Protein AF-A0A7X7GFL8-F1 (afdb_monomer)

Foldseek 3Di:
DQVCCCVPVPAVEEAEPPDDDDPLADQQLRWRLVLQVQLCCQQPVVLLVVQQVVQVHDVSSSVVVSVQLSVVLQVPNQVVCQVFAGDDPNRGGHQAQDDDPDCPDVSSVVSNVSKHWYKYAQCPNHPPDSHGFGIFIDISGFTAETEHEDEVVVVDALVNRVVCLVPVDDCPRCNNPRTYPYYWRDYPPDIDD

Sequence (193 aa):
MATWLVEHGGYDHLKRPGDVQPRAFDPATGIDTEDLFEFIGATQADAWDRLKDLHGGLPGAQTKFVARLAGEIDKRGTLDVLRHGVVDHGVTIRLAYFRPAHGLTPELVRLYGANRLNVTRQLAYQAGSTKTIDLGLFVNGLLVATAELKNALTGQSVEDAISQYRTDRDPNAPALSRRALVHFAVDTERVAM

Solvent-accessible surface area (backbone atoms only — not comparable to full-atom values): 10421 Å² total; per-residue (Å²): 112,74,66,50,35,40,79,74,62,74,24,77,44,76,48,54,82,82,64,78,74,74,72,43,57,37,24,81,64,30,37,23,54,53,47,31,51,52,37,40,54,77,70,36,44,71,57,50,54,54,47,20,61,77,47,76,34,64,75,49,24,54,55,52,49,51,53,51,49,41,55,47,24,71,74,62,30,43,70,50,37,37,74,70,25,49,77,53,98,87,44,72,46,72,54,55,50,67,82,61,97,58,84,87,45,62,65,51,52,53,46,28,71,54,58,46,32,37,36,30,39,53,29,57,41,38,70,99,50,91,57,58,39,49,31,35,34,28,46,33,23,38,38,47,30,34,35,38,78,36,48,52,92,77,76,36,44,41,68,56,39,50,45,39,58,74,71,74,45,64,64,76,31,32,37,64,56,44,27,29,78,46,55,33,15,30,31,87,86,50,76,48,112

Nearest PDB structures (foldseek):
  4beb-assembly1_A  TM=3.861E-01  e=1.659E-02  Escherichia coli
  4beb-assembly3_C  TM=4.076E-01  e=3.798E-02  Escherichia coli
  4xds-assembly1_F  TM=2.288E-01  e=3.504E+00  Escherichia coli K-12

Mean predicted aligned error: 5.05 Å

Secondary structure (DSSP, 8-state):
-HHHHHHTS--SEEE-TTSSSS-SEETTTTEEHHHHHHHHHHHHHHHHHHHHHHHTSHHHHHHHHHHHHHHHHHHH-HHHHHHH-EEETTEEE-S--PPPSSTT-HHHHHHHHT--EEEEEEE--STT----EEEEEEETTEEEEEEEE--GGGT--HHHHHHHHHHTS-TTSHIIIII-SEEEEE-SS-EE-

Structure (mmCIF, N/CA/C/O backbone):
data_AF-A0A7X7GFL8-F1
#
_entry.id   AF-A0A7X7GFL8-F1
#
loop_
_atom_site.group_PDB
_atom_site.id
_atom_site.type_symbol
_atom_site.label_atom_id
_atom_site.label_alt_id
_atom_site.label_comp_id
_atom_site.label_asym_id
_atom_site.label_entity_id
_atom_site.label_seq_id
_atom_site.pdbx_PDB_ins_code
_atom_site.Cartn_x
_atom_site.Cartn_y
_atom_site.Cartn_z
_atom_site.occupancy
_atom_site.B_iso_or_equiv
_atom_site.auth_seq_id
_atom_site.auth_comp_id
_atom_site.auth_asym_id
_atom_site.auth_atom_id
_atom_site.pdbx_PDB_model_num
ATOM 1 N N . MET A 1 1 ? -5.681 -16.081 13.407 1.00 62.91 1 MET A N 1
ATOM 2 C CA . MET A 1 1 ? -6.357 -15.481 12.237 1.00 62.91 1 MET A CA 1
ATOM 3 C C . MET A 1 1 ? -5.365 -15.024 11.165 1.00 62.91 1 MET A C 1
ATOM 5 O O . MET A 1 1 ? -5.408 -15.583 10.089 1.00 62.91 1 MET A O 1
ATOM 9 N N . ALA A 1 2 ? -4.432 -14.097 11.420 1.00 75.94 2 ALA A N 1
ATOM 10 C CA . ALA A 1 2 ? -3.542 -13.595 10.355 1.00 75.94 2 ALA A CA 1
ATOM 11 C C . ALA A 1 2 ? -2.651 -14.667 9.681 1.00 75.94 2 ALA A C 1
ATOM 13 O O . ALA A 1 2 ? -2.475 -14.630 8.473 1.00 75.94 2 ALA A O 1
ATOM 14 N N . THR A 1 3 ? -2.140 -15.657 10.426 1.00 81.69 3 THR A N 1
ATOM 15 C CA . THR A 1 3 ? -1.392 -16.792 9.841 1.00 81.69 3 THR A CA 1
ATOM 16 C C . THR A 1 3 ? -2.250 -17.615 8.879 1.00 81.69 3 THR A C 1
ATOM 18 O O . THR A 1 3 ? -1.760 -18.080 7.859 1.00 81.69 3 THR A O 1
ATOM 21 N N . TRP A 1 4 ? -3.552 -17.721 9.156 1.00 86.62 4 TRP A N 1
ATOM 22 C CA . TRP A 1 4 ? -4.486 -18.460 8.312 1.00 86.62 4 TRP A CA 1
ATOM 23 C C . TRP A 1 4 ? -4.618 -17.825 6.922 1.00 86.62 4 TRP A C 1
ATOM 25 O O . TRP A 1 4 ? -4.757 -18.544 5.941 1.00 86.62 4 TRP A O 1
ATOM 35 N N . LEU A 1 5 ? -4.515 -16.492 6.817 1.00 82.94 5 LEU A N 1
ATOM 36 C CA . LEU A 1 5 ? -4.517 -15.800 5.523 1.00 82.94 5 LEU A CA 1
ATOM 37 C C . LEU A 1 5 ? -3.340 -16.230 4.642 1.00 82.94 5 LEU A C 1
ATOM 39 O O . LEU A 1 5 ? -3.508 -16.346 3.433 1.00 82.94 5 LEU A O 1
ATOM 43 N N . VAL A 1 6 ? -2.184 -16.511 5.245 1.00 84.12 6 VAL A N 1
ATOM 44 C CA . VAL A 1 6 ? -1.008 -17.005 4.518 1.00 84.12 6 VAL A CA 1
ATOM 45 C C . VAL A 1 6 ? -1.150 -18.488 4.188 1.00 84.12 6 VAL A C 1
ATOM 47 O O . VAL A 1 6 ? -0.935 -18.906 3.059 1.00 84.12 6 VAL A O 1
ATOM 50 N N . GLU A 1 7 ? -1.574 -19.296 5.156 1.00 85.62 7 GLU A N 1
ATOM 51 C CA . GLU A 1 7 ? -1.673 -20.750 4.979 1.00 85.62 7 GLU A CA 1
ATOM 52 C C . GLU A 1 7 ? -2.816 -21.174 4.038 1.00 85.62 7 GLU A C 1
ATOM 54 O O . GLU A 1 7 ? -2.713 -22.198 3.368 1.00 85.62 7 GLU A O 1
ATOM 59 N N . HIS A 1 8 ? -3.909 -20.406 3.991 1.00 88.62 8 HIS A N 1
ATOM 60 C CA . HIS A 1 8 ? -5.150 -20.802 3.312 1.00 88.62 8 HIS A CA 1
ATOM 61 C C . HIS A 1 8 ? -5.808 -19.676 2.499 1.00 88.62 8 HIS A C 1
ATOM 63 O O . HIS A 1 8 ? -6.618 -19.953 1.61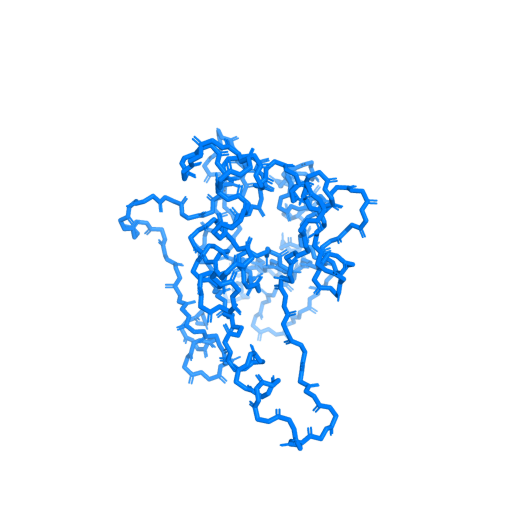6 1.00 88.62 8 HIS A O 1
ATOM 69 N N . GLY A 1 9 ? -5.500 -18.410 2.791 1.00 79.00 9 GLY A N 1
ATOM 70 C CA . GLY A 1 9 ? -6.146 -17.242 2.178 1.00 79.00 9 GLY A CA 1
ATOM 71 C C . GLY A 1 9 ? -5.467 -16.713 0.912 1.00 79.00 9 GLY A C 1
ATOM 72 O O . GLY A 1 9 ? -5.956 -15.743 0.337 1.00 79.00 9 GLY A O 1
ATOM 73 N N . GLY A 1 10 ? -4.359 -17.325 0.482 1.00 83.88 10 GLY A N 1
ATOM 74 C CA . GLY A 1 10 ? -3.608 -16.912 -0.706 1.00 83.88 10 GLY A CA 1
ATOM 75 C C . GLY A 1 10 ? -2.737 -15.668 -0.512 1.00 83.88 10 GLY A C 1
ATOM 76 O O . GLY A 1 10 ? -2.357 -15.057 -1.505 1.00 83.88 10 GLY A O 1
ATOM 77 N N . TYR A 1 11 ? -2.445 -15.282 0.736 1.00 86.25 11 TYR A N 1
ATOM 78 C CA . TYR A 1 11 ? -1.434 -14.267 1.039 1.00 86.25 11 TYR A CA 1
ATOM 79 C C . TYR A 1 11 ? -0.041 -14.900 1.057 1.00 86.25 11 TYR A C 1
ATOM 81 O O . TYR A 1 11 ? 0.138 -15.995 1.581 1.00 86.25 11 TYR A O 1
ATOM 89 N N . ASP A 1 12 ? 0.952 -14.196 0.531 1.00 83.12 12 ASP A N 1
ATOM 90 C CA . ASP A 1 12 ? 2.323 -14.691 0.432 1.00 83.12 12 ASP A CA 1
ATOM 91 C C . ASP A 1 12 ? 3.069 -14.522 1.758 1.00 83.12 12 ASP A C 1
ATOM 93 O O . ASP A 1 12 ? 3.776 -15.427 2.211 1.00 83.12 12 ASP A O 1
ATOM 97 N N . HIS A 1 13 ? 2.894 -13.367 2.414 1.00 83.56 13 HIS A N 1
ATOM 98 C CA . HIS A 1 13 ? 3.641 -13.030 3.622 1.00 83.56 13 HIS A CA 1
ATOM 99 C C . HIS A 1 13 ? 2.792 -12.373 4.716 1.00 83.56 13 HIS A C 1
ATOM 101 O O . HIS A 1 13 ? 1.862 -11.600 4.471 1.00 83.56 13 HIS A O 1
ATOM 107 N N . LEU A 1 14 ? 3.181 -12.666 5.961 1.00 85.06 14 LEU A N 1
ATOM 108 C CA . LEU A 1 14 ? 2.666 -12.053 7.181 1.00 85.06 14 LEU A CA 1
ATOM 109 C C . LEU A 1 14 ? 3.768 -11.213 7.834 1.00 85.06 14 LEU A C 1
ATOM 111 O O . LEU A 1 14 ? 4.654 -11.778 8.474 1.00 85.06 14 LEU A O 1
ATOM 115 N N . LYS A 1 15 ? 3.668 -9.883 7.733 1.00 86.06 15 LYS A N 1
ATOM 116 C CA . LYS A 1 15 ? 4.564 -8.933 8.410 1.00 86.06 15 LYS A CA 1
ATOM 117 C C . LYS A 1 15 ? 4.070 -8.668 9.838 1.00 86.06 15 LYS A C 1
ATOM 119 O O . LYS A 1 15 ? 2.869 -8.470 10.069 1.00 86.06 15 LYS A O 1
ATOM 124 N N . ARG A 1 16 ? 4.972 -8.690 10.820 1.00 83.12 16 ARG A N 1
ATOM 125 C CA . ARG A 1 16 ? 4.688 -8.510 12.254 1.00 83.12 16 ARG A CA 1
ATOM 126 C C . ARG A 1 16 ? 5.462 -7.316 12.824 1.00 83.12 16 ARG A C 1
ATOM 128 O O . ARG A 1 16 ? 6.549 -6.988 12.350 1.00 83.12 16 ARG A O 1
ATOM 135 N N . PRO A 1 17 ? 4.946 -6.665 13.880 1.00 69.38 17 PRO A N 1
ATOM 136 C CA . PRO A 1 17 ? 5.724 -5.650 14.576 1.00 69.38 17 PRO A CA 1
ATOM 137 C C . PRO A 1 17 ? 6.986 -6.268 15.178 1.00 69.38 17 PRO A C 1
ATOM 139 O O . PRO A 1 17 ? 6.914 -7.255 15.908 1.00 69.38 17 PRO A O 1
ATOM 142 N N . GLY A 1 18 ? 8.131 -5.654 14.879 1.00 63.16 18 GLY A N 1
ATOM 143 C CA . GLY A 1 18 ? 9.444 -6.112 15.333 1.00 63.16 18 GLY A CA 1
ATOM 144 C C . GLY A 1 18 ? 10.233 -6.915 14.298 1.00 63.16 18 GLY A C 1
ATOM 145 O O . GLY A 1 18 ? 11.404 -7.185 14.556 1.00 63.16 18 GLY A O 1
ATOM 146 N N . ASP A 1 19 ? 9.653 -7.232 13.134 1.00 66.44 19 ASP A N 1
ATOM 147 C CA . ASP A 1 19 ? 10.435 -7.714 11.992 1.00 66.44 19 ASP A CA 1
ATOM 148 C C . ASP A 1 19 ? 11.479 -6.639 11.615 1.00 66.44 19 ASP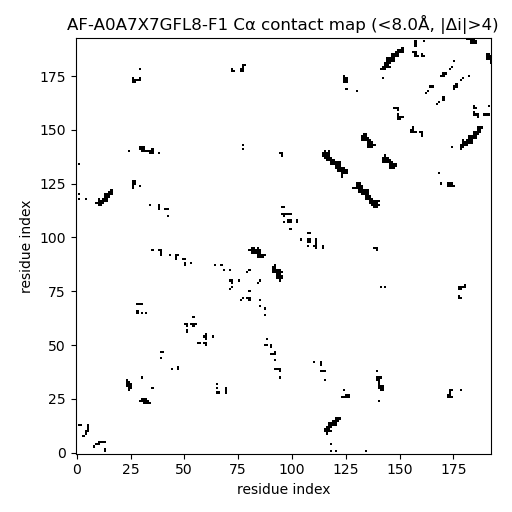 A C 1
ATOM 150 O O . ASP A 1 19 ? 11.205 -5.433 11.663 1.00 66.44 19 ASP A O 1
ATOM 154 N N . VAL A 1 20 ? 12.721 -7.072 11.370 1.00 47.91 20 VAL A N 1
ATOM 155 C CA . VAL A 1 20 ? 13.895 -6.190 11.266 1.00 47.91 20 VAL A CA 1
ATOM 156 C C . VAL A 1 20 ? 13.720 -5.191 10.115 1.00 47.91 20 VAL A C 1
ATOM 158 O O . VAL A 1 20 ? 13.304 -5.550 9.023 1.00 47.91 20 VAL A O 1
ATOM 161 N N . GLN A 1 21 ? 14.038 -3.927 10.409 1.00 46.56 21 GLN A N 1
ATOM 162 C CA . GLN A 1 21 ? 13.932 -2.747 9.542 1.00 46.56 21 GLN A CA 1
ATOM 163 C C . GLN A 1 21 ? 14.592 -2.894 8.148 1.00 46.56 21 GLN A C 1
ATOM 165 O O . GLN A 1 21 ? 15.577 -3.624 8.027 1.00 46.56 21 GLN A O 1
ATOM 170 N N . PRO A 1 22 ? 14.161 -2.089 7.148 1.00 48.53 22 PRO A N 1
ATOM 171 C CA . PRO A 1 22 ? 13.239 -0.958 7.285 1.00 48.53 22 PRO A CA 1
ATOM 172 C C . PRO A 1 22 ? 11.784 -1.383 7.456 1.00 48.53 22 PRO A C 1
ATOM 174 O O . PRO A 1 22 ? 11.354 -2.385 6.899 1.00 48.53 22 PRO A O 1
ATOM 177 N N . ARG A 1 23 ? 11.009 -0.588 8.204 1.00 60.09 23 ARG A N 1
ATOM 178 C CA . ARG A 1 23 ? 9.544 -0.616 8.118 1.00 60.09 23 ARG A CA 1
ATOM 179 C C . ARG A 1 23 ? 9.180 -0.421 6.653 1.00 60.09 23 ARG A C 1
ATOM 181 O O . ARG A 1 23 ? 9.271 0.689 6.140 1.00 60.09 23 ARG A O 1
ATOM 188 N N . ALA A 1 24 ? 8.820 -1.509 5.994 1.00 75.56 24 ALA A N 1
ATOM 189 C CA . ALA A 1 24 ? 8.526 -1.508 4.577 1.00 75.56 24 ALA A CA 1
ATOM 190 C C . ALA A 1 24 ? 7.381 -0.539 4.240 1.00 75.56 24 ALA A C 1
ATOM 192 O O . ALA A 1 24 ? 7.462 0.210 3.265 1.00 75.56 24 ALA A O 1
ATOM 193 N N . PHE A 1 25 ? 6.377 -0.478 5.123 1.00 90.69 25 PHE A N 1
ATOM 194 C CA . PHE A 1 25 ? 5.296 0.499 5.098 1.00 90.69 25 PHE A CA 1
ATOM 195 C C . PHE A 1 25 ? 5.719 1.870 5.636 1.00 90.69 25 PHE A C 1
ATOM 197 O O . PHE A 1 25 ? 6.041 2.013 6.819 1.00 90.69 25 PHE A O 1
ATOM 204 N N . ASP A 1 26 ? 5.621 2.886 4.780 1.00 92.00 26 ASP A N 1
ATOM 205 C CA . ASP A 1 26 ? 5.765 4.291 5.142 1.00 92.00 26 ASP A CA 1
ATOM 206 C C . ASP A 1 26 ? 4.389 4.908 5.471 1.00 92.00 26 ASP A C 1
ATOM 208 O O . ASP A 1 26 ? 3.566 5.089 4.571 1.00 92.00 26 ASP A O 1
ATOM 212 N N . PRO A 1 27 ? 4.118 5.294 6.732 1.00 91.88 27 PRO A N 1
ATOM 213 C CA . PRO A 1 27 ? 2.844 5.897 7.126 1.00 91.88 27 PRO A CA 1
ATOM 214 C C . PRO A 1 27 ? 2.577 7.278 6.514 1.00 91.88 27 PRO A C 1
ATOM 216 O O . PRO A 1 27 ? 1.423 7.707 6.475 1.00 91.88 27 PRO A O 1
ATOM 219 N N . ALA A 1 28 ? 3.613 7.997 6.065 1.00 92.31 28 ALA A N 1
ATOM 220 C CA . ALA A 1 28 ? 3.452 9.314 5.451 1.00 92.31 28 ALA A CA 1
ATOM 221 C C . ALA A 1 28 ? 2.903 9.209 4.023 1.00 92.31 28 ALA A C 1
ATOM 223 O O . ALA A 1 28 ? 2.080 10.026 3.610 1.00 92.31 28 ALA A O 1
ATOM 224 N N . THR A 1 29 ? 3.325 8.191 3.274 1.00 94.62 29 THR A N 1
ATOM 225 C CA . THR A 1 29 ? 2.833 7.930 1.914 1.00 94.62 29 THR A CA 1
ATOM 226 C C . THR A 1 29 ? 1.729 6.879 1.877 1.00 94.62 29 THR A C 1
ATOM 228 O O . THR A 1 29 ? 0.956 6.854 0.920 1.00 94.62 29 THR A O 1
ATOM 231 N N . GLY A 1 30 ? 1.611 6.043 2.909 1.00 94.75 30 GLY A N 1
ATOM 232 C CA . GLY A 1 30 ? 0.674 4.928 2.991 1.00 94.75 30 GLY A CA 1
ATOM 233 C C . GLY A 1 30 ? 1.008 3.777 2.035 1.00 94.75 30 GLY A C 1
ATOM 234 O O . GLY A 1 30 ? 0.090 3.116 1.547 1.00 94.75 30 GLY A O 1
ATOM 235 N N . ILE A 1 31 ? 2.291 3.587 1.717 1.00 96.06 31 ILE A N 1
ATOM 236 C CA . ILE A 1 31 ? 2.787 2.617 0.732 1.00 96.06 31 ILE A CA 1
ATOM 237 C C . ILE A 1 31 ? 3.832 1.719 1.395 1.00 96.06 31 ILE A C 1
ATOM 239 O O . ILE A 1 31 ? 4.721 2.203 2.094 1.00 96.06 31 ILE A O 1
ATOM 243 N N . ASP A 1 32 ? 3.737 0.414 1.150 1.00 95.06 32 ASP A N 1
ATOM 244 C CA . ASP A 1 32 ? 4.794 -0.544 1.454 1.00 95.06 32 ASP A CA 1
ATOM 245 C C . ASP A 1 32 ? 5.793 -0.591 0.289 1.00 95.06 32 ASP A C 1
ATOM 247 O O . ASP A 1 32 ? 5.516 -1.092 -0.800 1.00 95.06 32 ASP A O 1
ATOM 251 N N . THR A 1 33 ? 6.937 0.054 0.504 1.00 94.25 33 THR A N 1
ATOM 252 C CA . THR A 1 33 ? 7.955 0.289 -0.526 1.00 94.25 33 THR A CA 1
ATOM 253 C C . THR A 1 33 ? 8.769 -0.955 -0.854 1.00 94.25 33 THR A C 1
ATOM 255 O O . THR A 1 33 ? 9.208 -1.100 -1.993 1.00 94.25 33 THR A O 1
ATOM 258 N N . GLU A 1 34 ? 8.941 -1.865 0.102 1.00 91.94 34 GLU A N 1
ATOM 259 C CA . GLU A 1 34 ? 9.639 -3.132 -0.118 1.00 91.94 34 GLU A CA 1
ATOM 260 C C . GLU A 1 34 ? 8.861 -3.973 -1.129 1.00 91.94 34 GLU A C 1
ATOM 262 O O . GLU A 1 34 ? 9.368 -4.266 -2.212 1.00 91.94 34 GLU A O 1
ATOM 267 N N . ASP A 1 35 ? 7.586 -4.241 -0.839 1.00 93.50 35 ASP A N 1
ATOM 268 C CA . ASP A 1 35 ? 6.734 -5.064 -1.695 1.00 93.50 35 ASP A CA 1
ATOM 269 C C . ASP A 1 35 ? 6.527 -4.423 -3.069 1.00 93.50 35 ASP A C 1
ATOM 271 O O . ASP A 1 35 ? 6.493 -5.116 -4.091 1.00 93.50 35 ASP A O 1
ATOM 275 N N . LEU A 1 36 ? 6.405 -3.090 -3.100 1.00 97.25 36 LEU A N 1
ATOM 276 C CA . LEU A 1 36 ? 6.274 -2.323 -4.333 1.00 97.25 36 LEU A CA 1
ATOM 277 C C . LEU A 1 36 ? 7.483 -2.538 -5.248 1.00 97.25 36 LEU A C 1
ATOM 279 O O . LEU A 1 36 ? 7.316 -2.847 -6.430 1.00 97.25 36 LEU A O 1
ATOM 283 N N . PHE A 1 37 ? 8.701 -2.361 -4.731 1.00 96.06 37 PHE A N 1
ATOM 284 C CA . PHE A 1 37 ? 9.904 -2.451 -5.558 1.00 96.06 37 PHE A CA 1
ATOM 285 C C . PHE A 1 37 ? 10.322 -3.891 -5.852 1.00 96.06 37 PHE A C 1
ATOM 287 O O . PHE A 1 37 ? 10.852 -4.136 -6.936 1.00 96.06 37 PHE A O 1
ATOM 294 N N . GLU A 1 38 ? 10.019 -4.848 -4.974 1.00 95.50 38 GLU A N 1
ATOM 295 C CA . GLU A 1 38 ? 10.145 -6.274 -5.288 1.00 95.50 38 GLU A CA 1
ATOM 296 C C . GLU A 1 38 ? 9.236 -6.669 -6.456 1.00 95.50 38 GLU A C 1
ATOM 298 O O . GLU A 1 38 ? 9.692 -7.294 -7.415 1.00 95.50 38 GLU A O 1
ATOM 303 N N . PHE A 1 39 ? 7.965 -6.254 -6.427 1.00 97.69 39 PHE A N 1
ATOM 304 C CA . PHE A 1 39 ? 7.027 -6.512 -7.518 1.00 97.69 39 PHE A CA 1
ATOM 305 C C . PHE A 1 39 ? 7.471 -5.851 -8.830 1.00 97.69 39 PHE A C 1
ATOM 307 O O . PHE A 1 39 ? 7.478 -6.495 -9.884 1.00 97.69 39 PHE A O 1
ATOM 314 N N . ILE A 1 40 ? 7.872 -4.575 -8.787 1.00 98.12 40 ILE A N 1
ATOM 315 C CA . ILE A 1 40 ? 8.364 -3.858 -9.974 1.00 98.12 40 ILE A CA 1
ATOM 316 C C . ILE A 1 40 ? 9.612 -4.549 -10.536 1.00 98.12 40 ILE A C 1
ATOM 318 O O . ILE A 1 40 ? 9.681 -4.780 -11.742 1.00 98.12 40 ILE A O 1
ATOM 322 N N . GLY A 1 41 ? 10.562 -4.941 -9.683 1.00 97.31 41 GLY A N 1
ATOM 323 C CA . GLY A 1 41 ? 11.771 -5.654 -10.096 1.00 97.31 41 GLY A CA 1
ATOM 324 C C . GLY A 1 41 ? 11.478 -7.016 -10.730 1.00 97.31 41 GLY A C 1
ATOM 325 O O . GLY A 1 41 ? 12.054 -7.348 -11.762 1.00 97.31 41 GLY A O 1
ATOM 326 N N . ALA A 1 42 ? 10.536 -7.780 -10.171 1.00 97.06 42 ALA A N 1
ATOM 327 C CA . ALA A 1 42 ? 10.172 -9.107 -10.672 1.00 97.06 42 ALA A CA 1
ATOM 328 C C . ALA A 1 42 ? 9.377 -9.085 -11.993 1.00 97.06 42 ALA A C 1
ATOM 330 O O . ALA A 1 42 ? 9.319 -10.092 -12.710 1.00 97.06 42 ALA A O 1
ATOM 331 N N . THR A 1 43 ? 8.734 -7.960 -12.315 1.00 98.19 43 THR A N 1
ATOM 332 C CA . THR A 1 43 ? 7.795 -7.876 -13.446 1.00 98.19 43 THR A CA 1
ATOM 333 C C . THR A 1 43 ? 8.228 -6.935 -14.561 1.00 98.19 43 THR A C 1
ATOM 335 O O . THR A 1 43 ? 7.842 -7.151 -15.707 1.00 98.19 43 THR A O 1
ATOM 338 N N . GLN A 1 44 ? 8.969 -5.873 -14.244 1.00 97.56 44 GLN A N 1
ATOM 339 C CA . GLN A 1 44 ? 9.157 -4.705 -15.112 1.00 97.56 44 GLN A CA 1
ATOM 340 C C . GLN A 1 44 ? 10.574 -4.113 -14.988 1.00 97.56 44 GLN A C 1
ATOM 342 O O . GLN A 1 44 ? 10.741 -2.896 -15.086 1.00 97.56 44 GLN A O 1
ATOM 347 N N . ALA A 1 45 ? 11.592 -4.960 -14.784 1.00 97.31 45 ALA A N 1
ATOM 348 C CA . ALA A 1 45 ? 12.983 -4.542 -14.575 1.00 97.31 45 ALA A CA 1
ATOM 349 C C . ALA A 1 45 ? 13.477 -3.535 -15.631 1.00 97.31 45 ALA A C 1
ATOM 351 O O . ALA A 1 45 ? 13.947 -2.465 -15.264 1.00 97.31 45 ALA A O 1
ATOM 352 N N . ASP A 1 46 ? 13.254 -3.796 -16.923 1.00 98.00 46 ASP A N 1
ATOM 353 C CA . ASP A 1 46 ? 13.692 -2.900 -18.005 1.00 98.00 46 ASP A CA 1
ATOM 354 C C . ASP A 1 46 ? 13.042 -1.507 -17.939 1.00 98.00 46 ASP A C 1
ATOM 356 O O . ASP A 1 46 ? 13.679 -0.488 -18.213 1.00 98.00 46 ASP A O 1
ATOM 360 N N . ALA A 1 47 ? 11.751 -1.440 -17.595 1.00 98.00 47 ALA A N 1
ATOM 361 C CA . ALA A 1 47 ? 11.045 -0.168 -17.443 1.00 98.00 47 ALA A CA 1
ATOM 362 C C . ALA A 1 47 ? 11.544 0.580 -16.200 1.00 98.00 47 ALA A C 1
ATOM 364 O O . ALA A 1 47 ? 11.718 1.801 -16.229 1.00 98.00 47 ALA A O 1
ATOM 365 N N . TRP A 1 48 ? 11.818 -0.160 -15.126 1.00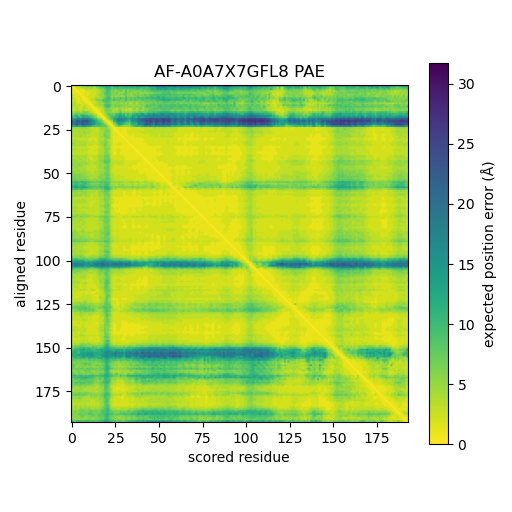 98.12 48 TRP A N 1
ATOM 366 C CA . TRP A 1 48 ? 12.382 0.386 -13.902 1.00 98.12 48 TRP A CA 1
ATOM 367 C C . TRP A 1 48 ? 13.808 0.908 -14.098 1.00 98.12 48 TRP A C 1
ATOM 369 O O . TRP A 1 48 ? 14.124 1.994 -13.623 1.00 98.12 48 TRP A O 1
ATOM 379 N N . ASP A 1 49 ? 14.648 0.199 -14.849 1.00 97.81 49 ASP A N 1
ATOM 380 C CA . ASP A 1 49 ? 16.010 0.618 -15.187 1.00 97.81 49 ASP A CA 1
ATOM 381 C C . ASP A 1 49 ? 16.018 1.951 -15.935 1.00 97.81 49 ASP A C 1
ATOM 383 O O . ASP A 1 49 ? 16.715 2.881 -15.529 1.00 97.81 49 ASP A O 1
ATOM 387 N N . ARG A 1 50 ? 15.132 2.110 -16.923 1.00 97.56 50 ARG A N 1
ATOM 388 C CA . ARG A 1 50 ? 14.955 3.394 -17.621 1.00 97.56 50 ARG A CA 1
ATOM 389 C C . ARG A 1 50 ? 14.543 4.518 -16.673 1.00 97.56 50 ARG A C 1
ATOM 391 O O . ARG A 1 50 ? 15.067 5.625 -16.772 1.00 97.56 50 ARG A O 1
ATOM 398 N N . LEU A 1 51 ? 13.613 4.258 -15.752 1.00 96.81 51 LEU A N 1
ATOM 399 C CA . LEU A 1 51 ? 13.214 5.254 -14.753 1.00 96.81 51 LEU A CA 1
ATOM 400 C C . LEU A 1 51 ? 14.351 5.610 -13.797 1.00 96.81 51 LEU A C 1
ATOM 402 O O . LEU A 1 51 ? 14.485 6.779 -13.436 1.00 96.81 51 LEU A O 1
ATOM 406 N N . LYS A 1 52 ? 15.183 4.639 -13.404 1.00 97.12 52 LYS A N 1
ATOM 407 C CA . LYS A 1 52 ? 16.363 4.901 -12.573 1.00 97.12 52 LYS A CA 1
ATOM 408 C C . LYS A 1 52 ? 17.322 5.865 -13.257 1.00 97.12 52 LYS A C 1
ATOM 410 O O . LYS A 1 52 ? 17.763 6.812 -12.607 1.00 97.12 52 LYS A O 1
ATOM 415 N N . ASP A 1 53 ? 17.585 5.669 -14.544 1.00 95.94 53 ASP A N 1
ATOM 416 C CA . ASP A 1 53 ? 18.461 6.551 -15.320 1.00 95.94 53 ASP A CA 1
ATOM 417 C C . ASP A 1 53 ? 17.884 7.969 -15.415 1.00 95.94 53 ASP A C 1
ATOM 419 O O . ASP A 1 53 ? 18.575 8.948 -15.129 1.00 95.94 53 ASP A O 1
ATOM 423 N N . LEU A 1 54 ? 16.585 8.084 -15.715 1.00 95.88 54 LEU A N 1
ATOM 424 C CA . LEU A 1 54 ? 15.876 9.368 -15.800 1.00 95.88 54 LEU A CA 1
ATOM 425 C C . LEU A 1 54 ? 15.850 10.123 -14.463 1.00 95.88 54 LEU A C 1
ATOM 427 O O . LEU A 1 54 ? 15.866 11.355 -14.440 1.00 95.88 54 LEU A O 1
ATOM 431 N N . HIS A 1 55 ? 15.841 9.398 -13.344 1.00 95.31 55 HIS A N 1
ATOM 432 C CA . HIS A 1 55 ? 15.829 9.979 -12.003 1.00 95.31 55 HIS A CA 1
ATOM 433 C C . HIS A 1 55 ? 17.214 10.228 -11.397 1.00 95.31 55 HIS A C 1
ATOM 435 O O . HIS A 1 55 ? 17.278 10.811 -10.306 1.00 95.31 55 HIS A O 1
ATOM 441 N N . GLY A 1 56 ? 18.294 9.865 -12.099 1.00 92.50 56 GLY A N 1
ATOM 442 C CA . GLY A 1 56 ? 19.680 10.083 -11.672 1.00 92.50 56 GLY A CA 1
ATOM 443 C C . GLY A 1 56 ? 20.216 9.032 -10.692 1.00 92.50 56 GLY A C 1
ATOM 444 O O . GLY A 1 56 ? 21.092 9.342 -9.887 1.00 92.50 56 GLY A O 1
ATOM 445 N N . GLY A 1 57 ? 19.682 7.808 -10.727 1.00 93.50 57 GLY A N 1
ATOM 446 C CA . GLY A 1 57 ? 20.120 6.677 -9.905 1.00 93.50 57 GLY A CA 1
ATOM 447 C C . GLY A 1 57 ? 19.087 6.187 -8.883 1.00 93.50 57 GLY A C 1
ATOM 448 O O . GLY A 1 57 ? 18.048 6.805 -8.645 1.00 93.50 57 GLY A O 1
ATOM 449 N N . LEU A 1 58 ? 19.384 5.041 -8.259 1.00 88.31 58 LEU A N 1
ATOM 450 C CA . LEU A 1 58 ? 18.416 4.239 -7.498 1.00 88.31 58 LEU A CA 1
ATOM 451 C C . LEU A 1 58 ? 17.774 4.951 -6.282 1.00 88.31 58 LEU A C 1
ATOM 453 O O . LEU A 1 58 ? 16.544 4.924 -6.202 1.00 88.31 58 LEU A O 1
ATOM 457 N N . PRO A 1 59 ? 18.512 5.624 -5.370 1.00 86.00 59 PRO A N 1
ATOM 458 C CA . PRO A 1 59 ? 17.879 6.237 -4.194 1.00 86.00 59 PRO A CA 1
ATOM 459 C C . PRO A 1 59 ? 16.904 7.363 -4.569 1.00 86.00 59 PRO A C 1
ATOM 461 O O . PRO A 1 59 ? 15.821 7.501 -3.993 1.00 86.00 59 PRO A O 1
ATOM 464 N N . GLY A 1 60 ? 17.275 8.155 -5.582 1.00 91.25 60 GLY A N 1
ATOM 465 C CA . GLY A 1 60 ? 16.435 9.221 -6.121 1.00 91.25 60 GLY A CA 1
ATOM 466 C C . GLY A 1 60 ? 15.213 8.675 -6.854 1.00 91.25 60 GLY A C 1
ATOM 467 O O . GLY A 1 60 ? 14.114 9.189 -6.660 1.00 91.25 60 GLY A O 1
ATOM 468 N N . ALA A 1 61 ? 15.386 7.613 -7.643 1.00 95.62 61 ALA A N 1
ATOM 469 C CA . ALA A 1 61 ? 14.306 6.986 -8.397 1.00 95.62 61 ALA A CA 1
ATOM 470 C C . ALA A 1 61 ? 13.204 6.436 -7.492 1.00 95.62 61 ALA A C 1
ATOM 472 O O . ALA A 1 61 ? 12.035 6.741 -7.714 1.00 95.62 61 ALA A O 1
ATOM 473 N N . GLN A 1 62 ? 13.562 5.691 -6.441 1.00 95.75 62 GLN A N 1
ATOM 474 C CA . GLN A 1 62 ? 12.576 5.147 -5.504 1.00 95.75 62 GLN A CA 1
ATOM 475 C C . GLN A 1 62 ? 11.788 6.260 -4.809 1.00 95.75 62 GLN A C 1
ATOM 477 O O . GLN A 1 62 ? 10.559 6.249 -4.820 1.00 95.75 62 GLN A O 1
ATOM 482 N N . THR A 1 63 ? 12.487 7.267 -4.279 1.00 95.00 63 THR A N 1
ATOM 483 C CA . THR A 1 63 ? 11.860 8.393 -3.569 1.00 95.00 63 THR A CA 1
ATOM 484 C C . THR A 1 63 ? 10.901 9.172 -4.474 1.00 95.00 63 THR A C 1
ATOM 486 O O . THR A 1 63 ? 9.756 9.437 -4.104 1.00 95.00 63 THR A O 1
ATOM 489 N N . LYS A 1 64 ? 11.348 9.523 -5.687 1.00 97.50 64 LYS A N 1
ATOM 490 C CA . LYS A 1 64 ? 10.546 10.296 -6.646 1.00 97.50 64 LYS A CA 1
ATOM 491 C C . LYS A 1 64 ? 9.365 9.489 -7.179 1.00 97.50 64 LYS A C 1
ATOM 493 O O . LYS A 1 64 ? 8.264 10.031 -7.267 1.00 97.50 64 LYS A O 1
ATOM 498 N N . PHE A 1 65 ? 9.561 8.201 -7.463 1.00 98.12 65 PHE A N 1
ATOM 499 C CA . PHE A 1 65 ? 8.482 7.329 -7.914 1.00 98.12 65 PHE A CA 1
ATOM 500 C C . PHE A 1 65 ? 7.423 7.124 -6.827 1.00 98.12 65 PHE A C 1
ATOM 502 O O . PHE A 1 65 ? 6.236 7.229 -7.121 1.00 98.12 65 PHE A O 1
ATOM 509 N N . VAL A 1 66 ? 7.814 6.916 -5.563 1.00 97.69 66 VAL A N 1
ATOM 510 C CA . VAL A 1 66 ? 6.862 6.817 -4.439 1.00 97.69 66 VAL A CA 1
ATOM 511 C C . VAL A 1 66 ? 6.064 8.111 -4.284 1.00 97.69 66 VAL A C 1
ATOM 513 O O . VAL A 1 66 ? 4.842 8.058 -4.161 1.00 97.69 66 VAL A O 1
ATOM 516 N N . ALA A 1 67 ? 6.713 9.277 -4.353 1.00 97.81 67 ALA A N 1
ATOM 517 C CA . ALA A 1 67 ? 6.018 10.563 -4.288 1.00 97.81 67 ALA A CA 1
ATOM 518 C C . ALA A 1 67 ? 5.028 10.746 -5.455 1.00 97.81 67 ALA A C 1
ATOM 520 O O . ALA A 1 67 ? 3.889 11.175 -5.255 1.00 97.81 67 ALA A O 1
ATOM 521 N N . ARG A 1 68 ? 5.437 10.372 -6.675 1.00 98.38 68 ARG A N 1
ATOM 522 C CA . ARG A 1 68 ? 4.581 10.376 -7.867 1.00 98.38 68 ARG A CA 1
ATOM 523 C C . ARG A 1 68 ? 3.385 9.443 -7.695 1.00 98.38 68 ARG A C 1
ATOM 525 O O . ARG A 1 68 ? 2.257 9.861 -7.935 1.00 98.38 68 ARG A O 1
ATOM 532 N N . LEU A 1 69 ? 3.625 8.213 -7.255 1.00 98.50 69 LEU A N 1
ATOM 533 C CA . LEU A 1 69 ? 2.611 7.198 -7.005 1.00 98.50 69 LEU A CA 1
ATOM 534 C C . LEU A 1 69 ? 1.605 7.654 -5.944 1.00 98.50 69 LEU A C 1
ATOM 536 O O . LEU A 1 69 ? 0.405 7.609 -6.196 1.00 98.50 69 LEU A O 1
ATOM 540 N N . ALA A 1 70 ? 2.075 8.157 -4.802 1.00 98.06 70 ALA A N 1
ATOM 541 C CA . ALA A 1 70 ? 1.218 8.708 -3.759 1.00 98.06 70 ALA A CA 1
ATOM 542 C C . ALA A 1 70 ? 0.337 9.847 -4.299 1.00 98.06 70 ALA A C 1
ATOM 544 O O . ALA A 1 70 ? -0.867 9.856 -4.059 1.00 98.06 70 ALA A O 1
ATOM 545 N N . GLY A 1 71 ? 0.911 10.755 -5.096 1.00 98.38 71 GLY A N 1
ATOM 546 C CA . GLY A 1 71 ? 0.163 11.836 -5.739 1.00 98.38 71 GLY A CA 1
ATOM 547 C C . GLY A 1 71 ? -0.866 11.354 -6.767 1.00 98.38 71 GLY A C 1
ATOM 548 O O . GLY A 1 71 ? -1.919 11.968 -6.913 1.00 98.38 71 GLY A O 1
ATOM 549 N N . GLU A 1 72 ? -0.595 10.260 -7.477 1.00 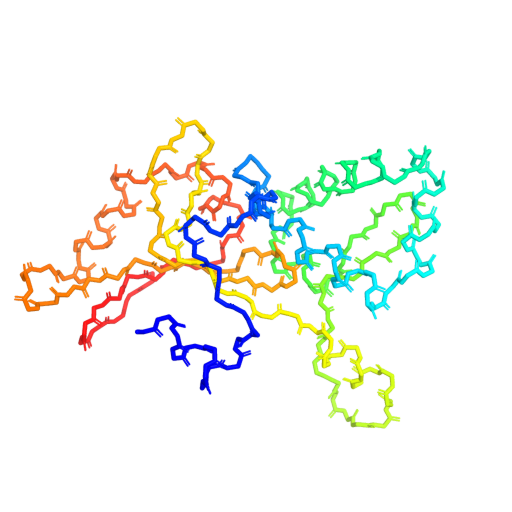98.50 72 GLU A N 1
ATOM 550 C CA . GLU A 1 72 ? -1.566 9.637 -8.381 1.00 98.50 72 GLU A CA 1
ATOM 551 C C . GLU A 1 72 ? -2.690 8.947 -7.604 1.00 98.50 72 GLU A C 1
ATOM 553 O O . GLU A 1 72 ? -3.858 9.129 -7.938 1.00 98.50 72 GLU A O 1
ATOM 558 N N . ILE A 1 73 ? -2.379 8.230 -6.523 1.00 98.25 73 ILE A N 1
ATOM 559 C CA . ILE A 1 73 ? -3.411 7.640 -5.662 1.00 98.25 73 ILE A CA 1
ATOM 560 C C . ILE A 1 73 ? -4.304 8.734 -5.070 1.00 98.25 73 ILE A C 1
ATOM 562 O O . ILE A 1 73 ? -5.523 8.601 -5.100 1.00 98.25 73 ILE A O 1
ATOM 566 N N . ASP A 1 74 ? -3.727 9.845 -4.615 1.00 97.06 74 ASP A N 1
ATOM 567 C CA . ASP A 1 74 ? -4.488 10.969 -4.064 1.00 97.06 74 ASP A CA 1
ATOM 568 C C . ASP A 1 74 ? -5.458 11.596 -5.089 1.00 97.06 74 ASP A C 1
ATOM 570 O O . ASP A 1 74 ? -6.493 12.132 -4.701 1.00 97.06 74 ASP A O 1
ATOM 574 N N . LYS A 1 75 ? -5.158 11.518 -6.394 1.00 97.62 75 LYS A N 1
ATOM 575 C CA . LYS A 1 75 ? -5.991 12.102 -7.464 1.00 97.62 75 LYS A CA 1
ATOM 576 C C . LYS A 1 75 ? -7.082 11.174 -7.987 1.00 97.62 75 LYS A C 1
ATOM 578 O O . LYS A 1 75 ? -8.162 11.648 -8.321 1.00 97.62 75 LYS A O 1
ATOM 583 N N . ARG A 1 76 ? -6.782 9.884 -8.143 1.00 97.06 76 ARG A N 1
ATOM 584 C CA . ARG A 1 76 ? -7.655 8.921 -8.850 1.00 97.06 76 ARG A CA 1
ATOM 585 C C . ARG A 1 76 ? -7.978 7.656 -8.051 1.00 97.06 76 ARG A C 1
ATOM 587 O O . ARG A 1 76 ? -8.804 6.860 -8.484 1.00 97.06 76 ARG A O 1
ATOM 594 N N . GLY A 1 77 ? -7.400 7.503 -6.861 1.00 96.88 77 GLY A N 1
ATOM 595 C CA . GLY A 1 77 ? -7.683 6.417 -5.924 1.00 96.88 77 GLY A CA 1
ATOM 596 C C . GLY A 1 77 ? -6.938 5.116 -6.227 1.00 96.88 77 GLY A C 1
ATOM 597 O O . GLY A 1 77 ? -6.582 4.817 -7.367 1.00 96.88 77 GLY A O 1
ATOM 598 N N . THR A 1 78 ? -6.727 4.300 -5.191 1.00 97.81 78 THR A N 1
ATOM 599 C CA . THR A 1 78 ? -5.915 3.070 -5.257 1.00 97.81 78 THR A CA 1
ATOM 600 C C . THR A 1 78 ? -6.401 2.088 -6.321 1.00 97.81 78 THR A C 1
ATOM 602 O O . THR A 1 78 ? -5.591 1.510 -7.043 1.00 97.81 78 THR A O 1
ATOM 605 N N . LEU A 1 79 ? -7.720 1.923 -6.473 1.00 97.12 79 LEU A N 1
ATOM 606 C CA . LEU A 1 79 ? -8.296 0.999 -7.454 1.00 97.12 79 LEU A CA 1
ATOM 607 C C . LEU A 1 79 ? -7.961 1.396 -8.898 1.00 97.12 79 LEU A C 1
ATOM 609 O O . LEU A 1 79 ? -7.656 0.531 -9.720 1.00 97.12 79 LEU A O 1
ATOM 613 N N . ASP A 1 80 ? -8.010 2.689 -9.214 1.00 98.12 80 ASP A N 1
ATOM 614 C CA . ASP A 1 80 ? -7.698 3.176 -10.558 1.00 98.12 80 ASP A CA 1
ATOM 615 C C . ASP A 1 80 ? -6.206 3.011 -10.872 1.00 98.12 80 ASP A C 1
ATOM 617 O O . ASP A 1 80 ? -5.822 2.547 -11.948 1.00 98.12 80 ASP A O 1
ATOM 621 N N . VAL A 1 81 ? -5.351 3.304 -9.890 1.00 98.12 81 VAL A N 1
ATOM 622 C CA . VAL A 1 81 ? -3.901 3.119 -9.998 1.00 98.12 81 VAL A CA 1
ATOM 623 C C . VAL A 1 81 ? -3.543 1.639 -10.183 1.00 98.12 81 VAL A C 1
ATOM 625 O O . VAL A 1 81 ? -2.735 1.326 -11.057 1.00 98.12 81 VAL A O 1
ATOM 628 N N . LEU A 1 82 ? -4.189 0.718 -9.462 1.00 97.94 82 LEU A N 1
ATOM 629 C CA . LEU A 1 82 ? -4.008 -0.727 -9.657 1.00 97.94 82 LEU A CA 1
ATOM 630 C C . LEU A 1 82 ? -4.418 -1.184 -11.066 1.00 97.94 82 LEU A C 1
ATOM 632 O O . LEU A 1 82 ? -3.728 -2.001 -11.671 1.00 97.94 82 LEU A O 1
ATOM 636 N N . ARG A 1 83 ? -5.515 -0.645 -11.614 1.00 96.50 83 ARG A N 1
ATOM 637 C CA . ARG A 1 83 ? -6.016 -1.000 -12.955 1.00 96.50 83 ARG A CA 1
ATOM 638 C C . ARG A 1 83 ? -5.144 -0.456 -14.080 1.00 96.50 83 ARG A C 1
ATOM 640 O O . ARG A 1 83 ? -4.871 -1.159 -15.055 1.00 96.50 83 ARG A O 1
ATOM 647 N N . HIS A 1 84 ? -4.714 0.794 -13.964 1.00 97.75 84 HIS A N 1
ATOM 648 C CA . HIS A 1 84 ? -4.113 1.516 -15.085 1.00 97.75 84 HIS A CA 1
ATOM 649 C C . HIS A 1 84 ? -2.595 1.699 -14.964 1.00 97.75 84 HIS A C 1
ATOM 651 O O . HIS A 1 84 ? -1.943 1.966 -15.970 1.00 97.75 84 HIS A O 1
ATOM 657 N N . GLY A 1 85 ? -2.009 1.469 -13.786 1.00 97.94 85 GLY A N 1
ATOM 658 C CA . GLY A 1 85 ? -0.601 1.774 -13.521 1.00 97.94 85 GLY A CA 1
ATOM 659 C C . GLY A 1 85 ? -0.343 3.279 -13.461 1.00 97.94 85 GLY A C 1
ATOM 660 O O . GLY A 1 85 ? -1.276 4.071 -13.553 1.00 97.94 85 GLY A O 1
ATOM 661 N N . VAL A 1 86 ? 0.911 3.688 -13.289 1.00 98.31 86 VAL A N 1
ATOM 662 C CA . VAL A 1 86 ? 1.344 5.093 -13.217 1.00 98.31 86 VAL A CA 1
ATOM 663 C C . VAL A 1 86 ? 2.290 5.407 -14.365 1.00 98.31 86 VAL A C 1
ATOM 665 O O . VAL A 1 86 ? 3.162 4.605 -14.686 1.00 98.31 86 VAL A O 1
ATOM 668 N N . VAL A 1 87 ? 2.139 6.596 -14.950 1.00 98.19 87 VAL A N 1
ATOM 669 C CA . VAL A 1 87 ? 3.112 7.147 -15.897 1.00 98.19 87 VAL A CA 1
ATOM 670 C C . VAL A 1 87 ? 4.037 8.120 -15.172 1.00 98.19 87 VAL A C 1
ATOM 672 O O . VAL A 1 87 ? 3.572 9.086 -14.550 1.00 98.19 87 VAL A O 1
ATOM 675 N N . ASP A 1 88 ? 5.337 7.876 -15.290 1.00 97.81 88 ASP A N 1
ATOM 676 C CA . ASP A 1 88 ? 6.414 8.721 -14.784 1.00 97.81 88 ASP A CA 1
ATOM 677 C C . ASP A 1 88 ? 7.471 8.905 -15.882 1.00 97.81 88 ASP A C 1
ATOM 679 O O . ASP A 1 88 ? 7.870 7.937 -16.518 1.00 97.81 88 ASP A O 1
ATOM 683 N N . HIS A 1 89 ? 7.854 10.146 -16.192 1.00 96.19 89 HIS A N 1
ATOM 684 C CA . HIS A 1 89 ? 8.749 10.484 -17.314 1.00 96.19 89 HIS A CA 1
ATOM 685 C C . HIS A 1 89 ? 8.468 9.729 -18.640 1.00 96.19 89 HIS A C 1
ATOM 687 O O . HIS A 1 89 ? 9.383 9.347 -19.366 1.00 96.19 89 HIS A O 1
ATOM 693 N N . GLY A 1 90 ? 7.190 9.498 -18.968 1.00 96.50 90 GLY A N 1
ATOM 694 C CA . GLY A 1 90 ? 6.775 8.762 -20.173 1.00 96.50 90 GLY A CA 1
ATOM 695 C C . GLY A 1 90 ? 6.905 7.234 -20.081 1.00 96.50 90 GLY A C 1
ATOM 696 O O . GLY A 1 90 ? 6.477 6.532 -20.995 1.00 96.50 90 GLY A O 1
ATOM 697 N N . VAL A 1 91 ? 7.430 6.701 -18.978 1.00 97.94 91 VAL A N 1
ATOM 698 C CA . VAL A 1 91 ? 7.477 5.268 -18.677 1.00 97.94 91 VAL A CA 1
ATOM 699 C C . VAL A 1 91 ? 6.223 4.874 -17.902 1.00 97.94 91 VAL A C 1
ATOM 701 O O . VAL A 1 91 ? 5.851 5.522 -16.927 1.00 97.94 91 VAL A O 1
ATOM 704 N N . THR A 1 92 ? 5.559 3.801 -18.334 1.00 97.94 92 THR A N 1
ATOM 705 C CA . THR A 1 92 ? 4.399 3.241 -17.625 1.00 97.94 92 THR A CA 1
ATOM 706 C C . THR A 1 92 ? 4.843 2.110 -16.709 1.00 97.94 92 THR A C 1
ATOM 708 O O . THR A 1 92 ? 5.459 1.157 -17.178 1.00 97.94 92 THR A O 1
ATOM 711 N N . ILE A 1 93 ? 4.468 2.189 -15.434 1.00 98.56 93 ILE A N 1
ATOM 712 C CA . ILE A 1 93 ? 4.649 1.125 -14.445 1.00 98.56 93 ILE A CA 1
ATOM 713 C C . ILE A 1 93 ? 3.276 0.595 -14.032 1.00 98.56 93 ILE A C 1
ATOM 715 O O . ILE A 1 93 ? 2.455 1.317 -13.463 1.00 98.56 93 ILE A O 1
ATOM 719 N N . ARG A 1 94 ? 3.010 -0.679 -14.323 1.00 98.44 94 ARG A N 1
ATOM 720 C CA . ARG A 1 94 ? 1.846 -1.421 -13.821 1.00 98.44 94 ARG A CA 1
ATOM 721 C C . ARG A 1 94 ? 2.050 -1.747 -12.348 1.00 98.44 94 ARG A C 1
ATOM 723 O O . ARG A 1 94 ? 3.162 -2.071 -11.948 1.00 98.44 94 ARG A O 1
ATOM 730 N N . LEU A 1 95 ? 0.973 -1.691 -11.565 1.00 98.38 95 LEU A N 1
ATOM 731 C CA . LEU A 1 95 ? 0.989 -2.005 -10.127 1.00 98.38 95 LEU A CA 1
ATOM 732 C C . LEU A 1 95 ? 0.201 -3.264 -9.771 1.00 98.38 95 LEU A C 1
ATOM 734 O O . LEU A 1 95 ? 0.153 -3.657 -8.613 1.00 98.38 95 LEU A O 1
ATOM 738 N N . ALA A 1 96 ? -0.423 -3.890 -10.762 1.00 97.94 96 ALA A N 1
ATOM 739 C CA . ALA A 1 96 ? -0.989 -5.221 -10.681 1.00 97.94 96 ALA A CA 1
ATOM 740 C C . ALA A 1 96 ? -1.120 -5.783 -12.096 1.00 97.94 96 ALA A C 1
ATOM 742 O O . ALA A 1 96 ? -1.317 -5.040 -13.063 1.00 97.94 96 ALA A O 1
ATOM 743 N N . TYR A 1 97 ? -1.053 -7.103 -12.205 1.00 96.81 97 TYR A N 1
ATOM 744 C CA . TYR A 1 97 ? -1.465 -7.824 -13.403 1.00 96.81 97 TYR A CA 1
ATOM 745 C C . TYR A 1 97 ? -2.732 -8.595 -13.079 1.00 96.81 97 TYR A C 1
ATOM 747 O O . TYR A 1 97 ? -2.784 -9.285 -12.074 1.00 96.81 97 TYR A O 1
ATOM 755 N N . PHE A 1 98 ? -3.779 -8.480 -13.885 1.00 93.56 98 PHE A N 1
ATOM 756 C CA . PHE A 1 98 ? -5.024 -9.207 -13.632 1.00 93.56 98 PHE A CA 1
ATOM 757 C C . PHE A 1 98 ? -5.001 -10.558 -14.336 1.00 93.56 98 PHE A C 1
ATOM 759 O O . PHE A 1 98 ? -4.306 -10.738 -15.337 1.00 93.56 98 PHE A O 1
ATOM 766 N N . ARG A 1 99 ? -5.779 -11.509 -13.812 1.00 91.00 99 ARG A N 1
ATOM 767 C CA . ARG A 1 99 ? -5.907 -12.834 -14.415 1.00 91.00 99 ARG A CA 1
ATOM 768 C C . ARG A 1 99 ? -6.340 -12.680 -15.881 1.00 91.00 99 ARG A C 1
ATOM 770 O O . ARG A 1 99 ? -7.375 -12.056 -16.124 1.00 91.00 99 ARG A O 1
ATOM 777 N N . PRO A 1 100 ? -5.590 -13.232 -16.851 1.00 87.44 100 PRO A N 1
ATOM 778 C CA . PRO A 1 100 ? -5.984 -13.150 -18.250 1.00 87.44 100 PRO A CA 1
ATOM 779 C C . PRO A 1 100 ? -7.260 -13.968 -18.488 1.00 87.44 100 PRO A C 1
ATOM 781 O O . PRO A 1 100 ? -7.468 -15.000 -17.850 1.00 87.44 100 PRO A O 1
ATOM 784 N N . ALA A 1 101 ? -8.102 -13.528 -19.429 1.00 83.94 101 ALA A N 1
ATOM 785 C CA . ALA A 1 101 ? -9.352 -14.220 -19.764 1.00 83.94 101 ALA A CA 1
ATOM 786 C C . ALA A 1 101 ? -9.114 -15.666 -20.239 1.00 83.94 101 ALA A C 1
ATOM 788 O O . ALA A 1 101 ? -9.904 -16.562 -19.946 1.00 83.94 101 ALA A O 1
ATOM 789 N N . HIS A 1 102 ? -7.995 -15.898 -20.932 1.00 76.81 102 HIS A N 1
ATOM 790 C CA . HIS A 1 102 ? -7.562 -17.210 -21.403 1.00 76.81 102 HIS A CA 1
ATOM 791 C C . HIS A 1 102 ? -6.053 -17.379 -21.178 1.00 76.81 102 HIS A C 1
ATOM 793 O O . HIS A 1 102 ? -5.294 -16.417 -21.282 1.00 76.81 102 HIS A O 1
ATOM 799 N N . GLY A 1 103 ? -5.598 -18.608 -20.921 1.00 72.44 103 GLY A N 1
ATOM 800 C CA . GLY A 1 103 ? -4.182 -18.934 -20.679 1.00 72.44 103 GLY A CA 1
ATOM 801 C C . GLY A 1 103 ? -3.289 -18.947 -21.927 1.00 72.44 103 GLY A C 1
ATOM 802 O O . GLY A 1 103 ? -2.186 -19.477 -21.875 1.00 72.44 103 GLY A O 1
ATOM 803 N N . LEU A 1 104 ? -3.755 -18.392 -23.050 1.00 73.25 104 LEU A N 1
ATOM 804 C CA . LEU A 1 104 ? -3.053 -18.415 -24.341 1.00 73.25 104 LEU A CA 1
ATOM 805 C C . LEU A 1 104 ? -1.798 -17.531 -24.371 1.00 73.25 104 LEU A C 1
ATOM 807 O O . LEU A 1 104 ? -0.982 -17.671 -25.277 1.00 73.25 104 LEU A O 1
ATOM 811 N N . THR A 1 105 ? -1.628 -16.656 -23.378 1.00 86.44 105 THR A N 1
ATOM 812 C CA . THR A 1 105 ? -0.444 -15.803 -23.238 1.00 86.44 105 THR A CA 1
ATOM 813 C C . THR A 1 105 ? 0.316 -16.190 -21.966 1.00 86.44 105 THR A C 1
ATOM 815 O O . THR A 1 105 ? 0.023 -15.635 -20.902 1.00 86.44 105 THR A O 1
ATOM 818 N N . PRO A 1 106 ? 1.294 -17.119 -22.043 1.00 90.94 106 PRO A N 1
ATOM 819 C CA . PRO A 1 106 ? 2.052 -1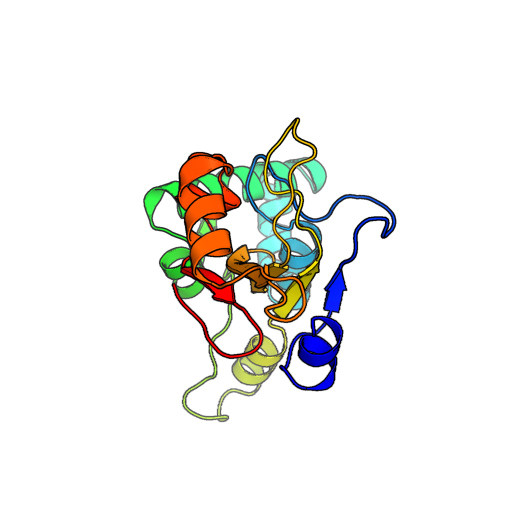7.590 -20.880 1.00 90.94 106 PRO A CA 1
ATOM 820 C C . PRO A 1 106 ? 2.682 -16.459 -20.067 1.00 90.94 106 PRO A C 1
ATOM 822 O O . PRO A 1 106 ? 2.699 -16.510 -18.841 1.00 90.94 106 PRO A O 1
ATOM 825 N N . GLU A 1 107 ? 3.121 -15.396 -20.742 1.00 91.94 107 GLU A N 1
ATOM 826 C CA . GLU A 1 107 ? 3.708 -14.232 -20.084 1.00 91.94 107 GLU A CA 1
ATOM 827 C C . GLU A 1 107 ? 2.709 -13.491 -19.184 1.00 91.94 107 GLU A C 1
ATOM 829 O O . GLU A 1 107 ? 3.040 -13.136 -18.058 1.00 91.94 107 GLU A O 1
ATOM 834 N N . LEU A 1 108 ? 1.452 -13.325 -19.612 1.00 90.94 108 LEU A N 1
ATOM 835 C CA . LEU A 1 108 ? 0.427 -12.696 -18.769 1.00 90.94 108 LEU A CA 1
ATOM 836 C C . LEU A 1 108 ? 0.060 -13.573 -17.569 1.00 90.94 108 LEU A C 1
ATOM 838 O O . LEU A 1 108 ? -0.241 -13.048 -16.500 1.00 90.94 108 LEU A O 1
ATOM 842 N N . VAL A 1 109 ? 0.108 -14.899 -17.725 1.00 93.50 109 VAL A N 1
ATOM 843 C CA . VAL A 1 109 ? -0.081 -15.838 -16.610 1.00 93.50 109 VAL A CA 1
ATOM 844 C C . VAL A 1 109 ? 1.071 -15.718 -15.612 1.00 93.50 109 VAL A C 1
ATOM 846 O O . VAL A 1 109 ? 0.818 -15.627 -14.412 1.00 93.50 109 VAL A O 1
ATOM 849 N N . ARG A 1 110 ? 2.320 -15.648 -16.096 1.00 94.94 110 ARG A N 1
ATOM 850 C CA . ARG A 1 110 ? 3.515 -15.445 -15.263 1.00 94.94 110 ARG A CA 1
ATOM 851 C C . ARG A 1 110 ? 3.444 -14.125 -14.494 1.00 94.94 110 ARG A C 1
ATOM 853 O O . ARG A 1 110 ? 3.669 -14.114 -13.291 1.00 94.94 110 ARG A O 1
ATOM 860 N N . LEU A 1 111 ? 3.091 -13.033 -15.171 1.00 96.38 111 LEU A N 1
ATOM 861 C CA . LEU A 1 111 ? 2.960 -11.707 -14.563 1.00 96.38 111 LEU A CA 1
ATOM 862 C C . LEU A 1 111 ? 1.812 -11.646 -13.544 1.00 96.38 111 LEU A C 1
ATOM 864 O O . LEU A 1 111 ? 1.982 -11.070 -12.473 1.00 96.38 111 LEU A O 1
ATOM 868 N N . TYR A 1 112 ? 0.667 -12.280 -13.827 1.00 95.62 112 TYR A N 1
ATOM 869 C CA . TYR A 1 112 ? -0.418 -12.431 -12.849 1.00 95.62 112 TYR A CA 1
ATOM 870 C C . TYR A 1 112 ? 0.030 -13.223 -11.613 1.00 95.62 112 TYR A C 1
ATOM 872 O O . TYR A 1 112 ? -0.281 -12.832 -10.489 1.00 95.62 112 TYR A O 1
ATOM 880 N N . GLY A 1 113 ? 0.785 -14.307 -11.812 1.00 94.50 113 GLY A N 1
ATOM 881 C CA . GLY A 1 113 ? 1.355 -15.108 -10.727 1.00 94.50 113 GLY A CA 1
ATOM 882 C C . GLY A 1 113 ? 2.456 -14.401 -9.932 1.00 94.50 113 GLY A C 1
ATOM 883 O O . GLY A 1 113 ? 2.834 -14.892 -8.878 1.00 94.50 113 GLY A O 1
ATOM 884 N N . ALA A 1 114 ? 2.960 -13.264 -10.417 1.00 96.50 114 ALA A N 1
ATOM 885 C CA . ALA A 1 114 ? 3.963 -12.458 -9.729 1.00 96.50 114 ALA A CA 1
ATOM 886 C C . ALA A 1 114 ? 3.360 -11.370 -8.824 1.00 96.50 114 ALA A C 1
ATOM 888 O O . ALA A 1 114 ? 4.118 -10.666 -8.158 1.00 96.50 114 ALA A O 1
ATOM 889 N N . ASN A 1 115 ? 2.029 -11.195 -8.800 1.00 97.12 115 ASN A N 1
ATOM 890 C CA . ASN A 1 115 ? 1.415 -10.311 -7.807 1.00 97.12 115 ASN A CA 1
ATOM 891 C C . ASN A 1 115 ? 1.682 -10.839 -6.396 1.00 97.12 115 ASN A C 1
ATOM 893 O O . ASN A 1 115 ? 1.596 -12.038 -6.160 1.00 97.12 115 ASN A O 1
ATOM 897 N N . ARG A 1 116 ? 1.942 -9.914 -5.477 1.00 93.88 116 ARG A N 1
ATOM 898 C CA . ARG A 1 116 ? 2.250 -10.146 -4.070 1.00 93.88 116 ARG A CA 1
ATOM 899 C C . ARG A 1 116 ? 1.063 -9.695 -3.227 1.00 93.88 116 ARG A C 1
ATOM 901 O O . ARG A 1 116 ? 0.683 -8.519 -3.278 1.00 93.88 116 ARG A O 1
ATOM 908 N N . LEU A 1 117 ? 0.468 -10.612 -2.474 1.00 95.12 117 LEU A N 1
ATOM 909 C CA . LEU A 1 117 ? -0.613 -10.333 -1.532 1.00 95.12 117 LEU A CA 1
ATOM 910 C C . LEU A 1 117 ? -0.071 -10.450 -0.115 1.00 95.12 117 LEU A C 1
ATOM 912 O O . LEU A 1 117 ? 0.198 -11.547 0.359 1.00 95.12 117 LEU A O 1
ATOM 916 N N . ASN A 1 118 ? 0.058 -9.327 0.587 1.00 92.31 118 ASN A N 1
ATOM 917 C CA . ASN A 1 118 ? 0.690 -9.307 1.906 1.00 92.31 118 ASN A CA 1
ATOM 918 C C . ASN A 1 118 ? -0.249 -8.790 2.990 1.00 92.31 118 ASN A C 1
ATOM 920 O O . ASN A 1 118 ? -1.119 -7.950 2.750 1.00 92.31 118 ASN A O 1
ATOM 924 N N . VAL A 1 119 ? -0.081 -9.327 4.196 1.00 92.56 119 VAL A N 1
ATOM 925 C CA . VAL A 1 119 ? -0.819 -8.901 5.383 1.00 92.56 119 VAL A CA 1
ATOM 926 C C . VAL A 1 119 ? 0.149 -8.410 6.450 1.00 92.56 119 VAL A C 1
ATOM 928 O O . VAL A 1 119 ? 1.085 -9.107 6.836 1.00 92.56 119 VAL A O 1
ATOM 931 N N . THR A 1 120 ? -0.110 -7.217 6.975 1.00 92.06 120 THR A N 1
ATOM 932 C CA . THR A 1 120 ? 0.654 -6.622 8.074 1.00 92.06 120 THR A CA 1
ATOM 933 C C . THR A 1 120 ? -0.200 -6.610 9.328 1.00 92.06 120 THR A C 1
ATOM 935 O O . THR A 1 120 ? -1.291 -6.040 9.333 1.00 92.06 120 THR A O 1
ATOM 938 N N . ARG A 1 121 ? 0.293 -7.218 10.410 1.00 92.31 121 ARG A N 1
ATOM 939 C CA . ARG A 1 121 ? -0.335 -7.124 11.734 1.00 92.31 121 ARG A CA 1
ATOM 940 C C . ARG A 1 121 ? 0.079 -5.854 12.447 1.00 92.31 121 ARG A C 1
ATOM 942 O O . ARG A 1 121 ? 1.240 -5.465 12.369 1.00 92.31 121 ARG A O 1
ATOM 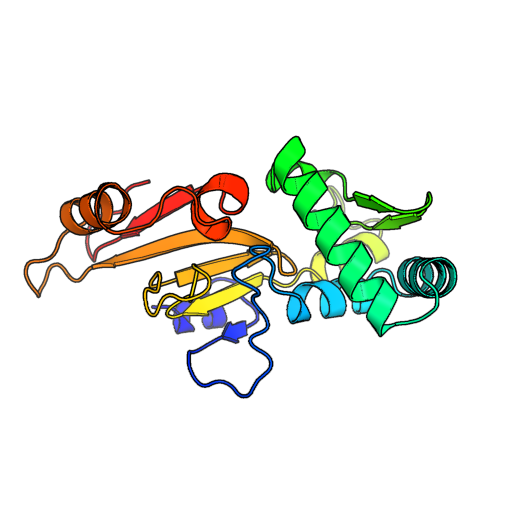949 N N . GLN A 1 122 ? -0.846 -5.293 13.222 1.00 91.81 122 GLN A N 1
ATOM 950 C CA . GLN A 1 122 ? -0.630 -4.085 14.020 1.00 91.81 122 GLN A CA 1
ATOM 951 C C . GLN A 1 122 ? 0.024 -2.988 13.164 1.00 91.81 122 GLN A C 1
ATOM 953 O O . GLN A 1 122 ? 1.074 -2.443 13.504 1.00 91.81 122 GLN A O 1
ATOM 958 N N . LEU A 1 123 ? -0.599 -2.701 12.021 1.00 92.50 123 LEU A N 1
ATOM 959 C CA . LEU A 1 123 ? -0.133 -1.725 11.048 1.00 92.50 123 LEU A CA 1
ATOM 960 C C . LEU A 1 123 ? -0.024 -0.350 11.714 1.00 92.50 123 LEU A C 1
ATOM 962 O O . LEU A 1 123 ? -1.038 0.262 12.053 1.00 92.50 123 LEU A O 1
ATOM 966 N N . ALA A 1 124 ? 1.201 0.151 11.868 1.00 92.19 124 ALA A N 1
ATOM 967 C CA . ALA A 1 124 ? 1.463 1.517 12.308 1.00 92.19 124 ALA A CA 1
ATOM 968 C C . ALA A 1 124 ? 1.067 2.488 11.187 1.00 92.19 124 ALA A C 1
ATOM 970 O O . ALA A 1 124 ? 1.858 2.792 10.303 1.00 92.19 124 ALA A O 1
ATOM 971 N N . TYR A 1 125 ? -0.192 2.922 11.189 1.00 90.62 125 TYR A N 1
ATOM 972 C CA . TYR A 1 125 ? -0.818 3.580 10.039 1.00 90.62 125 TYR A CA 1
ATOM 973 C C . TYR A 1 125 ? -0.611 5.103 9.994 1.00 90.62 125 TYR A C 1
ATOM 975 O O . TYR A 1 125 ? -0.908 5.732 8.980 1.00 90.62 125 TYR A O 1
ATOM 983 N N . GLN A 1 126 ? -0.126 5.702 11.085 1.00 90.00 126 GLN A N 1
ATOM 984 C CA . GLN A 1 126 ? -0.006 7.150 11.253 1.00 90.00 126 GLN A CA 1
ATOM 985 C C . GLN A 1 126 ? 1.414 7.537 11.682 1.00 90.00 126 GLN A C 1
ATOM 987 O O . GLN A 1 126 ? 1.947 7.023 12.668 1.00 90.00 126 GLN A O 1
ATOM 992 N N . ALA A 1 127 ? 2.018 8.486 10.963 1.00 87.69 127 ALA A N 1
ATOM 993 C CA . ALA A 1 127 ? 3.339 9.014 11.289 1.00 87.69 127 ALA A CA 1
ATOM 994 C C . ALA A 1 127 ? 3.336 9.723 12.657 1.00 87.69 127 ALA A C 1
ATOM 996 O O . ALA A 1 127 ? 2.399 10.444 12.996 1.00 87.69 127 ALA A O 1
ATOM 997 N N . GLY A 1 128 ? 4.387 9.507 13.455 1.00 87.12 128 GLY A N 1
ATOM 998 C CA . GLY A 1 128 ? 4.521 10.106 14.791 1.00 87.12 128 GLY A CA 1
ATOM 999 C C . GLY A 1 128 ? 3.568 9.546 15.857 1.00 87.12 128 GLY A C 1
ATOM 1000 O O . GLY A 1 128 ? 3.523 10.077 16.962 1.00 87.12 128 GLY A O 1
ATOM 1001 N N . SER A 1 129 ? 2.823 8.480 15.552 1.00 88.56 129 SER A N 1
ATOM 1002 C CA . SER A 1 129 ? 1.867 7.843 16.460 1.00 88.56 129 SER A CA 1
ATOM 1003 C C . SER A 1 129 ? 2.295 6.418 16.816 1.00 88.56 129 SER A C 1
ATOM 1005 O O . SER A 1 129 ? 2.962 5.737 16.037 1.00 88.56 129 SER A O 1
ATOM 1007 N N . THR A 1 130 ? 1.885 5.951 17.995 1.00 87.19 130 THR A N 1
ATOM 1008 C CA . THR A 1 130 ? 1.984 4.540 18.407 1.00 87.19 130 THR A CA 1
ATOM 1009 C C . THR A 1 130 ? 0.709 3.754 18.103 1.00 87.19 130 THR A C 1
ATOM 1011 O O . THR A 1 130 ? 0.664 2.549 18.345 1.00 87.19 130 THR A O 1
ATOM 1014 N N . LYS A 1 131 ? -0.333 4.420 17.583 1.00 89.69 131 LYS A N 1
ATOM 1015 C CA . LYS A 1 131 ? -1.593 3.774 17.214 1.00 89.69 131 LYS A CA 1
ATOM 1016 C C . LYS A 1 131 ? -1.383 2.844 16.024 1.00 89.69 131 LYS A C 1
ATOM 1018 O O . LYS A 1 131 ? -0.691 3.180 15.061 1.00 89.69 131 LYS A O 1
ATOM 1023 N N . THR A 1 132 ? -2.040 1.698 16.087 1.00 92.19 132 THR A N 1
ATOM 1024 C CA . THR A 1 132 ? -2.012 0.678 15.047 1.00 92.19 132 THR A CA 1
ATOM 1025 C C . THR A 1 132 ? -3.427 0.266 14.666 1.00 92.19 132 THR A C 1
ATOM 1027 O O . THR A 1 132 ? -4.371 0.502 15.419 1.00 92.19 132 THR A O 1
ATOM 1030 N N . ILE A 1 133 ? -3.560 -0.316 13.478 1.00 91.94 133 ILE A N 1
ATOM 1031 C CA . ILE A 1 133 ? -4.750 -1.062 13.058 1.00 91.94 133 ILE A CA 1
ATOM 1032 C C . ILE A 1 133 ? -4.394 -2.543 13.091 1.00 91.94 133 ILE A C 1
ATOM 1034 O O . ILE A 1 133 ? -3.287 -2.903 12.680 1.00 91.94 133 ILE A O 1
ATOM 1038 N N . ASP A 1 134 ? -5.294 -3.402 13.564 1.00 92.19 134 ASP A N 1
ATOM 1039 C CA . ASP A 1 134 ? -4.970 -4.816 13.772 1.00 92.19 134 ASP A CA 1
ATOM 1040 C C . ASP A 1 134 ? -4.438 -5.516 12.517 1.00 92.19 134 ASP A C 1
ATOM 1042 O O . ASP A 1 134 ? -3.453 -6.257 12.618 1.00 92.19 134 ASP A O 1
ATOM 1046 N N . LEU A 1 135 ? -5.035 -5.257 11.347 1.00 93.75 135 LEU A N 1
ATOM 1047 C CA . LEU A 1 135 ? -4.590 -5.779 10.054 1.00 93.75 135 LEU A CA 1
ATOM 1048 C C . LEU A 1 135 ? -4.594 -4.716 8.946 1.00 93.75 135 LEU A C 1
ATOM 1050 O O . LEU A 1 135 ? -5.570 -3.988 8.761 1.00 93.75 135 LEU A O 1
ATOM 1054 N N . GLY A 1 136 ? -3.534 -4.712 8.139 1.00 95.06 136 GLY A N 1
ATOM 1055 C CA . GLY A 1 136 ? -3.482 -4.083 6.819 1.00 95.06 136 GLY A CA 1
ATOM 1056 C C . GLY A 1 136 ? -3.298 -5.132 5.728 1.00 95.06 136 GLY A C 1
ATOM 1057 O O . GLY A 1 136 ? -2.449 -6.009 5.865 1.00 95.06 136 GLY A O 1
ATOM 1058 N N . LEU A 1 137 ? -4.088 -5.046 4.660 1.00 95.56 137 LEU A N 1
ATOM 1059 C CA . LEU A 1 137 ? -4.083 -5.975 3.532 1.00 95.56 137 LEU A CA 1
ATOM 1060 C C . LEU A 1 137 ? -3.591 -5.251 2.280 1.00 95.56 137 LEU A C 1
ATOM 1062 O O . LEU A 1 137 ? -4.133 -4.206 1.908 1.00 95.56 137 LEU A O 1
ATOM 1066 N N . PHE A 1 138 ? -2.578 -5.816 1.631 1.00 96.44 138 PHE A N 1
ATOM 1067 C CA . PHE A 1 138 ? -1.815 -5.166 0.575 1.00 96.44 138 PHE A CA 1
ATOM 1068 C C . PHE A 1 138 ? -1.827 -5.966 -0.724 1.00 96.44 138 PHE A C 1
ATOM 1070 O O . PHE A 1 138 ? -1.818 -7.196 -0.710 1.00 96.44 138 PHE A O 1
ATOM 1077 N N . VAL A 1 139 ? -1.782 -5.242 -1.841 1.00 97.38 139 VAL A N 1
ATOM 1078 C CA . VAL A 1 139 ? -1.497 -5.769 -3.179 1.00 97.38 139 VAL A CA 1
ATOM 1079 C C . VAL A 1 139 ? -0.273 -5.034 -3.709 1.00 97.38 139 VAL A C 1
ATOM 1081 O O . VAL A 1 139 ? -0.344 -3.822 -3.909 1.00 97.38 139 VAL A O 1
ATOM 1084 N N . ASN A 1 140 ? 0.839 -5.738 -3.935 1.00 97.19 140 ASN A N 1
ATOM 1085 C CA . ASN A 1 140 ? 2.080 -5.174 -4.491 1.00 97.19 140 ASN A CA 1
ATOM 1086 C C . ASN A 1 140 ? 2.533 -3.884 -3.778 1.00 97.19 140 ASN A C 1
ATOM 1088 O O . ASN A 1 140 ? 2.900 -2.894 -4.411 1.00 97.19 140 ASN A O 1
ATOM 1092 N N . GLY A 1 141 ? 2.414 -3.870 -2.451 1.00 95.81 141 GLY A N 1
ATOM 1093 C CA . GLY A 1 141 ? 2.767 -2.735 -1.602 1.00 95.81 141 GLY A CA 1
ATOM 1094 C C . GLY A 1 141 ? 1.705 -1.638 -1.456 1.00 95.81 141 GLY A C 1
ATOM 1095 O O . GLY A 1 141 ? 1.871 -0.710 -0.664 1.00 95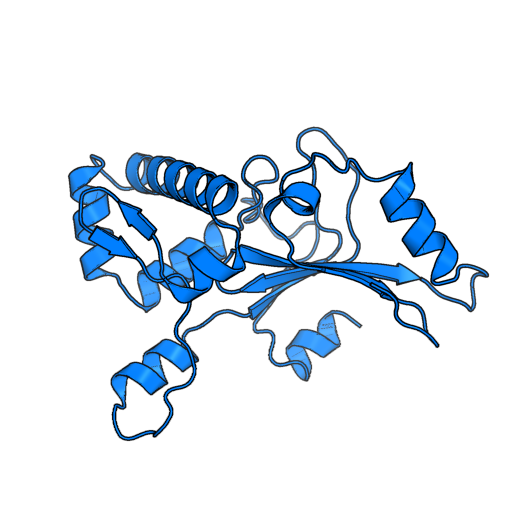.81 141 GLY A O 1
ATOM 1096 N N . LEU A 1 142 ? 0.573 -1.736 -2.154 1.00 97.81 142 LEU A N 1
ATOM 1097 C CA . LEU A 1 142 ? -0.552 -0.814 -1.996 1.00 97.81 142 LEU A CA 1
ATOM 1098 C C . LEU A 1 142 ? -1.570 -1.352 -0.994 1.00 97.81 142 LEU A C 1
ATOM 1100 O O . LEU A 1 142 ? -2.107 -2.442 -1.178 1.00 97.81 142 LEU A O 1
ATOM 1104 N N . LEU A 1 143 ? -1.871 -0.569 0.045 1.00 97.31 143 LEU A N 1
ATOM 1105 C CA . LEU A 1 143 ? -2.913 -0.902 1.014 1.00 97.31 143 LEU A CA 1
ATOM 1106 C C . LEU A 1 143 ? -4.290 -0.846 0.338 1.00 97.31 143 LEU A C 1
ATOM 1108 O O . LEU A 1 143 ? -4.695 0.208 -0.151 1.00 97.31 143 LEU A O 1
ATOM 1112 N N . VAL A 1 144 ? -5.021 -1.962 0.345 1.00 97.12 144 VAL A N 1
ATOM 1113 C CA . VAL A 1 144 ? -6.355 -2.068 -0.274 1.00 97.12 144 VAL A CA 1
ATOM 1114 C C . VAL A 1 144 ? -7.475 -2.227 0.743 1.00 97.12 144 VAL A C 1
ATOM 1116 O O . VAL A 1 144 ? -8.601 -1.825 0.464 1.00 97.12 144 VAL A O 1
ATOM 1119 N N . ALA A 1 145 ? -7.185 -2.773 1.920 1.00 96.81 145 ALA A N 1
ATOM 1120 C CA . ALA A 1 145 ? -8.166 -2.935 2.982 1.00 96.81 145 ALA A CA 1
ATOM 1121 C C . ALA A 1 145 ? -7.494 -2.940 4.353 1.00 96.81 145 ALA A C 1
ATOM 1123 O O . ALA A 1 145 ? -6.328 -3.314 4.490 1.00 96.81 145 ALA A O 1
ATOM 1124 N N . THR A 1 146 ? -8.248 -2.565 5.379 1.00 95.88 146 THR A N 1
ATOM 1125 C CA . THR A 1 146 ? -7.833 -2.733 6.774 1.00 95.88 146 THR A CA 1
ATOM 1126 C C . THR A 1 146 ? -8.880 -3.515 7.546 1.00 95.88 146 THR A C 1
ATOM 1128 O O . THR A 1 146 ? -10.044 -3.514 7.154 1.00 95.88 146 THR A O 1
ATOM 1131 N N . ALA A 1 147 ? -8.496 -4.128 8.661 1.00 94.56 147 ALA A N 1
ATOM 1132 C CA . ALA A 1 147 ? -9.454 -4.720 9.585 1.00 94.56 147 ALA A CA 1
ATOM 1133 C C . ALA A 1 147 ? -9.063 -4.457 11.043 1.00 94.56 147 ALA A C 1
ATOM 1135 O O . ALA A 1 147 ? -7.897 -4.625 11.398 1.00 94.56 147 ALA A O 1
ATOM 1136 N N . GLU A 1 148 ? -10.045 -4.092 11.866 1.00 92.25 148 GLU A N 1
ATOM 1137 C CA . GLU A 1 148 ? -9.964 -4.127 13.331 1.00 92.25 148 GLU A CA 1
ATOM 1138 C C . GLU A 1 148 ? -10.679 -5.386 13.825 1.00 92.25 148 GLU A C 1
ATOM 1140 O O . GLU A 1 148 ? -11.804 -5.682 13.406 1.00 92.25 148 GLU A O 1
ATOM 1145 N N . LEU A 1 149 ? -10.015 -6.140 14.699 1.00 90.38 149 LEU A N 1
ATOM 1146 C CA . LEU A 1 149 ? -10.476 -7.438 15.169 1.00 90.38 149 LEU A CA 1
ATOM 1147 C C . LEU A 1 149 ? -10.913 -7.341 16.631 1.00 90.38 149 LEU A C 1
ATOM 1149 O O . LEU A 1 149 ? -10.159 -6.899 17.497 1.00 90.38 149 LEU A O 1
ATOM 1153 N N . LYS A 1 150 ? -12.124 -7.805 16.935 1.00 87.12 150 LYS A N 1
ATOM 1154 C CA . LYS A 1 150 ? -12.663 -7.876 18.297 1.00 87.12 150 LYS A CA 1
ATOM 1155 C C . LYS A 1 150 ? -12.942 -9.310 18.702 1.00 87.12 150 LYS A C 1
ATOM 1157 O O . LYS A 1 150 ? -13.117 -10.203 17.874 1.00 87.12 150 LYS A O 1
ATOM 1162 N N . ASN A 1 151 ? -12.945 -9.530 20.010 1.00 79.31 151 ASN A N 1
ATOM 1163 C CA . ASN A 1 151 ? -13.287 -10.813 20.593 1.00 79.31 151 ASN A CA 1
ATOM 1164 C C . ASN A 1 151 ? -14.551 -10.656 21.443 1.00 79.31 151 ASN A C 1
ATOM 1166 O O . ASN A 1 151 ? -14.505 -10.075 22.533 1.00 79.31 151 ASN A O 1
ATOM 1170 N N . ALA A 1 152 ? -15.657 -11.228 20.962 1.00 71.12 152 ALA A N 1
ATOM 1171 C CA . ALA A 1 152 ? -16.945 -11.194 21.652 1.00 71.12 152 ALA A CA 1
ATOM 1172 C C . ALA A 1 152 ? -16.861 -11.828 23.051 1.00 71.12 152 ALA A C 1
ATOM 1174 O O . ALA A 1 152 ? -17.523 -11.374 23.982 1.00 71.12 152 ALA A O 1
ATOM 1175 N N . LEU A 1 153 ? -15.964 -12.805 23.248 1.00 72.00 153 LEU A N 1
ATOM 1176 C CA . LEU A 1 153 ? -15.739 -13.450 24.548 1.00 72.00 153 LEU A CA 1
ATOM 1177 C C . LEU A 1 153 ? -15.165 -12.496 25.605 1.00 72.00 153 LEU A C 1
ATOM 1179 O O . LEU A 1 153 ? -15.291 -12.756 26.798 1.00 72.00 153 LEU A O 1
ATOM 1183 N N . THR A 1 154 ? -14.538 -11.396 25.182 1.00 74.94 154 THR A N 1
ATOM 1184 C CA . THR A 1 154 ? -14.044 -10.336 26.076 1.00 74.94 154 THR A CA 1
ATOM 1185 C C . THR A 1 154 ? -15.023 -9.168 26.213 1.00 74.94 154 THR A C 1
ATOM 1187 O O . THR A 1 154 ? -14.658 -8.130 26.757 1.00 74.94 154 THR A O 1
ATOM 1190 N N . GLY A 1 155 ? -16.258 -9.327 25.725 1.00 74.88 155 GLY A N 1
ATOM 1191 C CA . GLY A 1 155 ? -17.301 -8.303 25.784 1.00 74.88 155 GLY A CA 1
ATOM 1192 C C . GLY A 1 155 ? -17.112 -7.152 24.797 1.00 74.88 155 GLY A C 1
ATOM 1193 O O . GLY A 1 155 ? -17.741 -6.118 24.983 1.00 74.88 155 GLY A O 1
ATOM 1194 N N . GLN A 1 156 ? -16.253 -7.317 23.783 1.00 75.69 156 GLN A N 1
ATOM 1195 C CA . GLN A 1 156 ? -16.065 -6.337 22.712 1.00 75.69 156 GLN A CA 1
ATOM 1196 C C . GLN A 1 156 ? -16.706 -6.831 21.412 1.00 75.69 156 GLN A C 1
ATOM 1198 O O . GLN A 1 156 ? -16.424 -7.956 20.995 1.00 75.69 156 GLN A O 1
ATOM 1203 N N . SER A 1 157 ? -17.520 -6.001 20.759 1.00 82.31 157 SER A N 1
ATOM 1204 C CA . SER A 1 157 ? -18.267 -6.362 19.543 1.00 82.31 157 SER A CA 1
ATOM 1205 C C . SER A 1 157 ? -17.830 -5.573 18.302 1.00 82.31 157 SER A C 1
ATOM 1207 O O . SER A 1 157 ? -17.021 -4.643 18.377 1.00 82.31 157 SER A O 1
ATOM 1209 N N . VAL A 1 158 ? -18.390 -5.916 17.135 1.00 80.69 158 VAL A N 1
ATOM 1210 C CA . VAL A 1 158 ? -18.270 -5.113 15.901 1.00 80.69 158 VAL A CA 1
ATOM 1211 C C . VAL A 1 158 ? -18.586 -3.629 16.135 1.00 80.69 158 VAL A C 1
ATOM 1213 O O . VAL A 1 158 ? -17.904 -2.769 15.575 1.00 80.69 158 VAL A O 1
ATOM 1216 N N . GLU A 1 159 ? -19.577 -3.296 16.962 1.00 82.75 159 GLU A N 1
ATOM 1217 C CA . GLU A 1 159 ? -19.940 -1.908 17.265 1.00 82.75 159 GLU A CA 1
ATOM 1218 C C . GLU A 1 159 ? -18.785 -1.129 17.922 1.00 82.75 159 GLU A C 1
ATOM 1220 O O . GLU A 1 159 ? -18.577 0.041 17.586 1.00 82.75 159 GLU A O 1
ATOM 1225 N N . ASP A 1 160 ? -17.969 -1.779 18.760 1.00 82.50 160 ASP A N 1
ATOM 1226 C CA . ASP A 1 160 ? -16.775 -1.161 19.352 1.00 82.50 160 ASP A CA 1
ATOM 1227 C C . ASP A 1 160 ? -15.697 -0.887 18.301 1.00 82.50 160 ASP A C 1
ATOM 1229 O O . ASP A 1 160 ? -15.058 0.166 18.317 1.00 82.50 160 ASP A O 1
ATOM 1233 N N . ALA A 1 161 ? -15.494 -1.811 17.358 1.00 79.38 161 ALA A N 1
ATOM 1234 C CA . ALA A 1 161 ? -14.572 -1.600 16.241 1.00 79.38 161 ALA A CA 1
ATOM 1235 C C . ALA A 1 161 ? -15.041 -0.461 15.319 1.00 79.38 161 ALA A C 1
ATOM 1237 O O . ALA A 1 161 ? -14.233 0.380 14.921 1.00 79.38 161 ALA A O 1
ATOM 1238 N N . ILE A 1 162 ? -16.344 -0.377 15.031 1.00 82.62 162 ILE A N 1
ATOM 1239 C CA . ILE A 1 162 ? -16.923 0.738 14.269 1.00 82.62 162 ILE A CA 1
ATOM 1240 C C . ILE A 1 162 ? -16.709 2.063 15.010 1.00 82.62 162 ILE A C 1
ATOM 1242 O O . ILE A 1 162 ? -16.304 3.051 14.393 1.00 82.62 162 ILE A O 1
ATOM 1246 N N . SER A 1 163 ? -16.962 2.101 16.324 1.00 84.75 163 SER A N 1
ATOM 1247 C CA . SER A 1 163 ? -16.711 3.299 17.131 1.00 84.75 163 SER A CA 1
ATOM 1248 C C . SER A 1 163 ? -15.240 3.695 17.064 1.00 84.75 163 SER A C 1
ATOM 1250 O O . SER A 1 163 ? -14.938 4.851 16.789 1.00 84.75 163 SER A O 1
ATOM 1252 N N . GLN A 1 164 ? -14.326 2.735 17.209 1.00 82.88 164 GLN A N 1
ATOM 1253 C CA . GLN A 1 164 ? -12.888 2.979 17.167 1.00 82.88 164 GLN A CA 1
ATOM 1254 C C . GLN A 1 164 ? -12.435 3.621 15.846 1.00 82.88 164 GLN A C 1
ATOM 1256 O O . GLN A 1 164 ? -11.658 4.579 15.874 1.00 82.88 164 GLN A O 1
ATOM 1261 N N . TYR A 1 165 ? -12.947 3.161 14.699 1.00 84.69 165 TYR A N 1
ATOM 1262 C CA . TYR A 1 165 ? -12.684 3.811 13.410 1.00 84.69 165 TYR A CA 1
ATOM 1263 C C . TYR A 1 165 ? -13.230 5.243 13.341 1.00 84.69 165 TYR A C 1
ATOM 1265 O O . TYR A 1 165 ? -12.584 6.109 12.756 1.00 84.69 165 TYR A O 1
ATOM 1273 N N . ARG A 1 166 ? -14.400 5.504 13.935 1.00 83.00 166 ARG A N 1
ATOM 1274 C CA . ARG A 1 166 ? -15.065 6.816 13.890 1.00 83.00 166 ARG A CA 1
ATOM 1275 C C . ARG A 1 166 ? -14.478 7.844 14.856 1.00 83.00 166 ARG A C 1
ATOM 1277 O O . ARG A 1 166 ? -14.529 9.031 14.546 1.00 83.00 166 ARG A O 1
ATOM 1284 N N . THR A 1 167 ? -13.984 7.420 16.019 1.00 85.38 167 THR A N 1
ATOM 1285 C CA . THR A 1 167 ? -13.611 8.334 17.115 1.00 85.38 167 THR A CA 1
ATOM 1286 C C . THR A 1 167 ? -12.122 8.344 17.434 1.00 85.38 167 THR A C 1
ATOM 1288 O O . THR A 1 167 ? -11.581 9.396 17.768 1.00 85.38 167 THR A O 1
ATOM 1291 N N . ASP A 1 168 ? -11.445 7.197 17.334 1.00 83.56 168 ASP A N 1
ATOM 1292 C CA . ASP A 1 168 ? -10.102 7.035 17.907 1.00 83.56 168 ASP A CA 1
ATOM 1293 C C . ASP A 1 168 ? -8.999 7.017 16.850 1.00 83.56 168 ASP A C 1
ATOM 1295 O O . ASP A 1 168 ? -7.821 7.234 17.169 1.00 83.56 168 ASP A O 1
ATOM 1299 N N . ARG A 1 169 ? -9.351 6.694 15.604 1.00 86.31 169 ARG A N 1
ATOM 1300 C CA . ARG A 1 169 ? -8.439 6.696 14.461 1.00 86.31 169 ARG A CA 1
ATOM 1301 C C . ARG A 1 169 ? -8.443 8.068 13.800 1.00 86.31 169 ARG A C 1
ATOM 1303 O O . ARG A 1 169 ? -9.459 8.747 13.775 1.00 86.31 169 ARG A O 1
ATOM 1310 N N . ASP A 1 170 ? -7.287 8.478 13.288 1.00 87.44 170 ASP A N 1
ATOM 1311 C CA . ASP A 1 170 ? -7.174 9.727 12.533 1.00 87.44 170 ASP A CA 1
ATOM 1312 C C . ASP A 1 170 ? -7.703 9.490 11.113 1.00 87.44 170 ASP A C 1
ATOM 1314 O O . ASP A 1 170 ? -7.019 8.820 10.329 1.00 87.44 170 ASP A O 1
ATOM 1318 N N . PRO A 1 171 ? -8.888 10.022 10.758 1.00 86.62 171 PRO A N 1
ATOM 1319 C CA . PRO A 1 171 ? -9.485 9.784 9.453 1.00 86.62 171 PRO A CA 1
ATOM 1320 C C . PRO A 1 171 ? -8.696 10.444 8.325 1.00 86.62 171 PRO A C 1
ATOM 1322 O O . PRO A 1 171 ? -8.968 10.139 7.174 1.00 86.62 171 PRO A O 1
ATOM 1325 N N . ASN A 1 172 ? -7.739 11.336 8.618 1.00 90.06 172 ASN A N 1
ATOM 1326 C CA . ASN A 1 172 ? -6.906 11.986 7.609 1.00 90.06 172 ASN A CA 1
ATOM 1327 C C . ASN A 1 172 ? -5.625 11.209 7.299 1.00 90.06 172 ASN A C 1
ATOM 1329 O O . ASN A 1 172 ? -5.006 11.468 6.262 1.00 90.06 172 ASN A O 1
ATOM 1333 N N . ALA A 1 173 ? -5.233 10.251 8.147 1.00 92.12 173 ALA A N 1
ATOM 1334 C CA . ALA A 1 173 ? -4.048 9.435 7.912 1.00 92.12 173 ALA A CA 1
ATOM 1335 C C . ALA A 1 173 ? -4.154 8.742 6.537 1.00 92.12 173 ALA A C 1
ATOM 1337 O O . ALA A 1 173 ? -5.188 8.128 6.269 1.00 92.12 173 ALA A O 1
ATOM 1338 N N . PRO A 1 174 ? -3.126 8.801 5.663 1.00 92.19 174 PRO A N 1
ATOM 1339 C CA . PRO A 1 174 ? -3.223 8.327 4.277 1.00 92.19 174 PRO A CA 1
ATOM 1340 C C . PRO A 1 174 ? -3.775 6.907 4.141 1.00 92.19 174 PRO A C 1
ATOM 1342 O O . PRO A 1 174 ? -4.609 6.647 3.274 1.00 92.19 174 PRO A O 1
ATOM 1345 N N . ALA A 1 175 ? -3.354 6.009 5.038 1.00 92.62 175 ALA A N 1
ATOM 1346 C CA . ALA A 1 175 ? -3.830 4.631 5.112 1.00 92.62 175 ALA A CA 1
ATOM 1347 C C . ALA A 1 175 ? -5.367 4.525 5.157 1.00 92.62 175 ALA A C 1
ATOM 1349 O O . ALA A 1 175 ? -5.937 3.654 4.502 1.00 92.62 175 ALA A O 1
ATOM 1350 N N . LEU A 1 176 ? -6.015 5.426 5.903 1.00 92.06 176 LEU A N 1
ATOM 1351 C CA . LEU A 1 176 ? -7.459 5.455 6.127 1.00 92.06 176 LEU A CA 1
ATOM 1352 C C . LEU A 1 176 ? -8.207 6.373 5.158 1.00 92.06 176 LEU A C 1
ATOM 1354 O O . LEU A 1 176 ? -9.313 6.058 4.747 1.00 92.06 176 LEU A O 1
ATOM 1358 N N . SER A 1 177 ? -7.610 7.499 4.770 1.00 90.81 177 SER A N 1
ATOM 1359 C CA . SER A 1 177 ? -8.295 8.510 3.957 1.00 90.81 177 SER A CA 1
ATOM 1360 C C . SER A 1 177 ? -8.239 8.249 2.455 1.00 90.81 177 SER A C 1
ATOM 1362 O O . SER A 1 177 ? -9.157 8.629 1.731 1.00 90.81 177 SER A O 1
ATOM 1364 N N . ARG A 1 178 ? -7.120 7.703 1.959 1.00 90.94 178 ARG A N 1
ATOM 1365 C CA . ARG A 1 178 ? -6.781 7.738 0.522 1.00 90.94 178 ARG A CA 1
ATOM 1366 C C . ARG A 1 178 ? -6.243 6.429 -0.034 1.00 90.94 178 ARG A C 1
ATOM 1368 O O . ARG A 1 178 ? -6.061 6.331 -1.245 1.00 90.94 178 ARG A O 1
ATOM 1375 N N . ARG A 1 179 ? -5.901 5.458 0.816 1.00 95.56 179 ARG A N 1
ATOM 1376 C CA . ARG A 1 179 ? -5.288 4.193 0.386 1.00 95.56 179 ARG A CA 1
ATOM 1377 C C . ARG A 1 179 ? -6.289 3.049 0.413 1.00 95.56 179 ARG A C 1
ATOM 1379 O O . ARG A 1 179 ? -6.707 2.607 -0.657 1.00 95.56 179 ARG A O 1
ATOM 1386 N N . ALA A 1 180 ? -6.670 2.593 1.605 1.00 96.00 180 ALA A N 1
ATOM 1387 C CA . ALA A 1 180 ? -7.593 1.479 1.739 1.00 96.00 180 ALA A CA 1
ATOM 1388 C C . ALA A 1 180 ? -8.950 1.816 1.106 1.00 96.00 180 ALA A C 1
ATOM 1390 O O . ALA A 1 180 ? -9.470 2.918 1.245 1.00 96.00 180 ALA A O 1
ATOM 1391 N N . LEU A 1 181 ? -9.507 0.840 0.396 1.00 95.62 181 LEU A N 1
ATOM 1392 C CA . LEU A 1 181 ? -10.803 0.935 -0.269 1.00 95.62 181 LEU A CA 1
ATOM 1393 C C . LEU A 1 181 ? -11.953 0.598 0.688 1.00 95.62 181 LEU A C 1
ATOM 1395 O O . LEU A 1 181 ? -13.098 0.950 0.421 1.00 95.62 181 LEU A O 1
ATOM 1399 N N . VAL A 1 182 ? -11.650 -0.133 1.764 1.00 95.44 182 VAL A N 1
ATOM 1400 C CA . VAL A 1 182 ? -12.616 -0.630 2.744 1.00 95.44 182 VAL A CA 1
ATOM 1401 C C . VAL A 1 182 ? -11.947 -0.850 4.105 1.00 95.44 182 VAL A C 1
ATOM 1403 O O . VAL A 1 182 ? -10.772 -1.229 4.181 1.00 95.44 182 VAL A O 1
ATOM 1406 N N . HIS A 1 183 ? -12.712 -0.638 5.175 1.00 95.31 183 HIS A N 1
ATOM 1407 C CA . HIS A 1 183 ? -12.295 -0.840 6.560 1.00 95.31 183 HIS A CA 1
ATOM 1408 C C . HIS A 1 183 ? -13.249 -1.820 7.234 1.00 95.31 183 HIS A C 1
ATOM 1410 O O . HIS A 1 183 ? -14.416 -1.509 7.428 1.00 95.31 183 HIS A O 1
ATOM 1416 N N . PHE A 1 184 ? -12.766 -3.004 7.588 1.00 94.88 184 PHE A N 1
ATOM 1417 C CA . PHE A 1 184 ? -13.593 -4.024 8.214 1.00 94.88 184 PHE A CA 1
ATOM 1418 C C . PHE A 1 184 ? -13.559 -3.923 9.737 1.00 94.88 184 PHE A C 1
ATOM 1420 O O . PHE A 1 184 ? -12.495 -3.847 10.351 1.00 94.88 184 PHE A O 1
ATOM 1427 N N . ALA A 1 185 ? -14.731 -4.002 10.349 1.00 92.19 185 ALA A N 1
ATOM 1428 C CA . ALA A 1 185 ? -14.901 -4.301 11.762 1.00 92.19 185 ALA A CA 1
ATOM 1429 C C . ALA A 1 185 ? -15.329 -5.767 11.877 1.00 92.19 185 ALA A C 1
ATOM 1431 O O . ALA A 1 185 ? -16.372 -6.146 11.342 1.00 92.19 185 ALA A O 1
ATOM 1432 N N . VAL A 1 186 ? -14.511 -6.599 12.521 1.00 89.94 186 VAL A N 1
ATOM 1433 C CA . VAL A 1 186 ? -14.702 -8.056 12.549 1.00 89.94 186 VAL A CA 1
ATOM 1434 C C . VAL A 1 186 ? -14.707 -8.552 13.986 1.00 89.94 186 VAL A C 1
ATOM 1436 O O . VAL A 1 186 ? -13.773 -8.268 14.731 1.00 89.94 186 VAL A O 1
ATOM 1439 N N . ASP A 1 187 ? -15.706 -9.344 14.358 1.00 87.75 187 ASP A N 1
ATOM 1440 C CA . ASP A 1 187 ? -15.663 -10.177 15.560 1.00 87.75 187 ASP A CA 1
ATOM 1441 C C . ASP A 1 187 ? -15.864 -11.664 15.211 1.00 87.75 187 ASP A C 1
ATOM 1443 O O . ASP A 1 187 ? -15.754 -12.070 14.051 1.00 87.75 187 ASP A O 1
ATOM 1447 N N . THR A 1 188 ? -16.069 -12.511 16.219 1.00 83.25 188 THR A N 1
ATOM 1448 C CA . THR A 1 188 ? -16.229 -1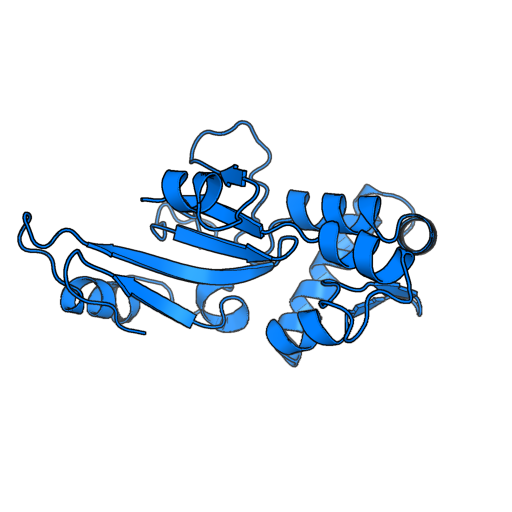3.961 16.031 1.00 83.25 188 THR A CA 1
ATOM 1449 C C . THR A 1 188 ? -17.533 -14.357 15.336 1.00 83.25 188 THR A C 1
ATOM 1451 O O . THR A 1 188 ? -17.633 -15.487 14.863 1.00 83.25 188 THR A O 1
ATOM 1454 N N . GLU A 1 189 ? -18.523 -13.467 15.279 1.00 83.69 189 GLU A N 1
ATOM 1455 C CA . GLU A 1 189 ? -19.874 -13.745 14.783 1.00 83.69 189 GLU A CA 1
ATOM 1456 C C . GLU A 1 189 ? -20.259 -12.874 13.579 1.00 83.69 189 GLU A C 1
ATOM 1458 O O . GLU A 1 189 ? -21.076 -13.283 12.751 1.00 83.69 189 GLU A O 1
ATOM 1463 N N . ARG A 1 190 ? -19.702 -11.663 13.474 1.00 85.88 190 ARG A N 1
ATOM 1464 C CA . ARG A 1 190 ? -20.148 -10.622 12.548 1.00 85.88 190 ARG A CA 1
ATOM 1465 C C . ARG A 1 190 ? -18.980 -9.897 11.885 1.00 85.88 190 ARG A C 1
ATOM 1467 O O . ARG A 1 190 ? -17.886 -9.755 12.426 1.00 85.88 190 ARG A O 1
ATOM 1474 N N . VAL A 1 191 ? -19.269 -9.380 10.692 1.00 89.44 191 VAL A N 1
ATOM 1475 C CA . VAL A 1 191 ? -18.403 -8.476 9.928 1.00 89.44 191 VAL A CA 1
ATOM 1476 C C . VAL A 1 191 ? -19.231 -7.270 9.491 1.00 89.44 191 VAL A C 1
ATOM 1478 O O . VAL A 1 191 ? -20.355 -7.435 9.015 1.00 89.44 191 VAL A O 1
ATOM 1481 N N . ALA A 1 192 ? -18.670 -6.072 9.632 1.00 88.62 192 ALA A N 1
ATOM 1482 C CA . ALA A 1 192 ? -19.199 -4.828 9.078 1.00 88.62 192 ALA A CA 1
ATOM 1483 C C . ALA A 1 192 ? -18.111 -4.068 8.306 1.00 88.62 192 ALA A C 1
ATOM 1485 O O . ALA A 1 192 ? -16.919 -4.333 8.488 1.00 88.62 192 ALA A O 1
ATOM 1486 N N . MET A 1 193 ? -18.537 -3.140 7.447 1.00 87.62 193 MET A N 1
ATOM 1487 C CA . MET A 1 193 ? -17.680 -2.277 6.628 1.00 87.62 193 MET A CA 1
ATOM 1488 C C . MET A 1 193 ? -18.194 -0.840 6.601 1.00 87.62 193 MET A C 1
ATOM 1490 O O . MET A 1 193 ? -19.427 -0.668 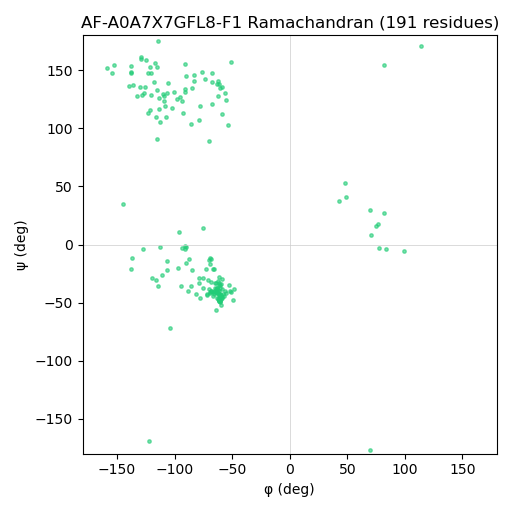6.762 1.00 87.62 193 MET A O 1
#

pLDDT: mean 90.12, std 9.44, range [46.56, 98.56]

Radius of gyration: 17.55 Å; Cα contacts (8 Å, |Δi|>4): 349; chains: 1; bounding box: 40×33×50 Å